Protein AF-0000000070112302 (afdb_homodimer)

pLDDT: mean 91.17, std 13.32, range [36.88, 98.62]

Structure (mmCIF, N/CA/C/O backbone):
data_AF-0000000070112302-model_v1
#
loop_
_entity.id
_entity.type
_entity.pdbx_description
1 polymer 'ArsR family transcriptional regulator'
#
loop_
_atom_site.group_PDB
_atom_site.id
_atom_site.type_symbol
_atom_site.label_atom_id
_atom_site.label_alt_id
_atom_site.label_comp_id
_atom_site.label_asym_id
_atom_site.label_entity_id
_atom_site.label_seq_id
_atom_site.pdbx_PDB_ins_code
_atom_site.Cartn_x
_atom_site.Cartn_y
_atom_site.Cartn_z
_atom_site.occupancy
_atom_site.B_iso_or_equiv
_atom_site.auth_seq_id
_atom_site.auth_comp_id
_atom_site.auth_asym_id
_atom_site.auth_atom_id
_atom_site.pdbx_PDB_model_num
ATOM 1 N N . MET A 1 1 ? -11.633 -24.516 0.746 1 37.34 1 MET A N 1
ATOM 2 C CA . MET A 1 1 ? -11.867 -23.109 1.006 1 37.34 1 MET A CA 1
ATOM 3 C C . MET A 1 1 ? -11.297 -22.25 -0.117 1 37.34 1 MET A C 1
ATOM 5 O O . MET A 1 1 ? -10.125 -22.391 -0.481 1 37.34 1 MET A O 1
ATOM 9 N N . ALA A 1 2 ? -12.062 -21.891 -1.008 1 48.25 2 ALA A N 1
ATOM 10 C CA . ALA A 1 2 ? -11.836 -21.328 -2.336 1 48.25 2 ALA A CA 1
ATOM 11 C C . ALA A 1 2 ? -10.914 -20.109 -2.268 1 48.25 2 ALA A C 1
ATOM 13 O O . ALA A 1 2 ? -10.852 -19.438 -1.239 1 48.25 2 ALA A O 1
ATOM 14 N N . GLN A 1 3 ? -9.961 -20.109 -3.104 1 60.03 3 GLN A N 1
ATOM 15 C CA . GLN A 1 3 ? -9.148 -18.922 -3.348 1 60.03 3 GLN A CA 1
ATOM 16 C C . GLN A 1 3 ? -9.984 -17.656 -3.238 1 60.03 3 GLN A C 1
ATOM 18 O O . GLN A 1 3 ? -11.07 -17.562 -3.822 1 60.03 3 GLN A O 1
ATOM 23 N N . GLN A 1 4 ? -9.906 -16.953 -2.127 1 81.25 4 GLN A N 1
ATOM 24 C CA . GLN A 1 4 ? -10.719 -15.75 -2.066 1 81.25 4 GLN A CA 1
ATOM 25 C C . GLN A 1 4 ? -10.016 -14.578 -2.75 1 81.25 4 GLN A C 1
ATOM 27 O O . GLN A 1 4 ? -8.867 -14.258 -2.418 1 81.25 4 GLN A O 1
ATOM 32 N N . ARG A 1 5 ? -10.445 -14.305 -4.027 1 87.69 5 ARG A N 1
ATOM 33 C CA . ARG A 1 5 ? -10.023 -13.133 -4.793 1 87.69 5 ARG A CA 1
ATOM 34 C C . ARG A 1 5 ? -10.828 -11.898 -4.395 1 87.69 5 ARG A C 1
ATOM 36 O O . ARG A 1 5 ? -12.062 -11.922 -4.41 1 87.69 5 ARG A O 1
ATOM 43 N N . ILE A 1 6 ? -10.195 -10.898 -3.963 1 92.5 6 ILE A N 1
ATOM 44 C CA . ILE A 1 6 ? -10.898 -9.656 -3.654 1 92.5 6 ILE A CA 1
ATOM 45 C C . ILE A 1 6 ? -11.664 -9.18 -4.887 1 92.5 6 ILE A C 1
ATOM 47 O O . ILE A 1 6 ? -11.141 -9.227 -6.004 1 92.5 6 ILE A O 1
ATOM 51 N N . PRO A 1 7 ? -12.891 -8.773 -4.68 1 93.69 7 PRO A N 1
ATOM 52 C CA . PRO A 1 7 ? -13.656 -8.266 -5.82 1 93.69 7 PRO A CA 1
ATOM 53 C C . PRO A 1 7 ? -12.992 -7.062 -6.488 1 93.69 7 PRO A C 1
ATOM 55 O O . PRO A 1 7 ? -12.398 -6.223 -5.805 1 93.69 7 PRO A O 1
ATOM 58 N N . ALA A 1 8 ? -13.164 -6.879 -7.816 1 94.25 8 ALA A N 1
ATOM 59 C CA . ALA A 1 8 ? -12.477 -5.883 -8.633 1 94.25 8 ALA A CA 1
ATOM 60 C C . ALA A 1 8 ? -12.75 -4.473 -8.125 1 94.25 8 ALA A C 1
ATOM 62 O O . ALA A 1 8 ? -11.836 -3.658 -8.008 1 94.25 8 ALA A O 1
ATOM 63 N N . PRO A 1 9 ? -14 -4.141 -7.758 1 94.88 9 PRO A N 1
ATOM 64 C CA . PRO A 1 9 ? -14.234 -2.777 -7.285 1 94.88 9 PRO A CA 1
ATOM 65 C C . PRO A 1 9 ? -13.523 -2.475 -5.969 1 94.88 9 PRO A C 1
ATOM 67 O O . PRO A 1 9 ? -13.016 -1.365 -5.773 1 94.88 9 PRO A O 1
ATOM 70 N N . ALA A 1 10 ? -13.5 -3.439 -5.043 1 94.81 10 ALA A N 1
ATOM 71 C CA . ALA A 1 10 ? -12.773 -3.264 -3.789 1 94.81 10 ALA A CA 1
ATOM 72 C C . ALA A 1 10 ? -11.273 -3.137 -4.039 1 94.81 10 ALA A C 1
ATOM 74 O O . ALA A 1 10 ? -10.609 -2.295 -3.43 1 94.81 10 ALA A O 1
ATOM 75 N N . ALA A 1 11 ? -10.82 -3.904 -4.984 1 96.38 11 ALA A N 1
ATOM 76 C CA . ALA A 1 11 ? -9.398 -3.846 -5.332 1 96.38 11 ALA A CA 1
ATOM 77 C C . ALA A 1 11 ? -9.031 -2.473 -5.883 1 96.38 11 ALA A C 1
ATOM 79 O O . ALA A 1 11 ? -7.965 -1.936 -5.559 1 96.38 11 ALA A O 1
ATOM 80 N N . ALA A 1 12 ? -9.867 -1.916 -6.668 1 96.75 12 ALA A N 1
ATOM 81 C CA . ALA A 1 12 ? -9.594 -0.608 -7.262 1 96.75 12 ALA A CA 1
ATOM 82 C C . ALA A 1 12 ? -9.492 0.47 -6.188 1 96.75 12 ALA A C 1
ATOM 84 O O . ALA A 1 12 ? -8.57 1.285 -6.203 1 96.75 12 ALA A O 1
ATOM 85 N N . THR A 1 13 ? -10.406 0.415 -5.285 1 95.56 13 THR A N 1
ATOM 86 C CA . THR A 1 13 ? -10.438 1.409 -4.219 1 95.56 13 THR A CA 1
ATOM 87 C C . THR A 1 13 ? -9.227 1.262 -3.309 1 95.56 13 THR A C 1
ATOM 89 O O . THR A 1 13 ? -8.523 2.24 -3.037 1 95.56 13 THR A O 1
ATOM 92 N N . LEU A 1 14 ? -8.945 0.102 -2.91 1 96.81 14 LEU A N 1
ATOM 93 C CA . LEU A 1 14 ? -7.852 -0.146 -1.978 1 96.81 14 LEU A CA 1
ATOM 94 C C . LEU A 1 14 ? -6.5 0.066 -2.654 1 96.81 14 LEU A C 1
ATOM 96 O O . LEU A 1 14 ? -5.559 0.563 -2.031 1 96.81 14 LEU A O 1
ATOM 100 N N . ALA A 1 15 ? -6.441 -0.266 -3.953 1 98.31 15 ALA A N 1
ATOM 101 C CA . ALA A 1 15 ? -5.195 -0.082 -4.699 1 98.31 15 ALA A CA 1
ATOM 102 C C . ALA A 1 15 ? -4.812 1.393 -4.766 1 98.31 15 ALA A C 1
ATOM 104 O O . ALA A 1 15 ? -3.631 1.736 -4.68 1 98.31 15 ALA A O 1
ATOM 105 N N . GLN A 1 16 ? -5.77 2.207 -4.875 1 98 16 GLN A N 1
ATOM 106 C CA . GLN A 1 16 ? -5.504 3.641 -4.918 1 98 16 GLN A CA 1
ATOM 107 C C . GLN A 1 16 ? -4.848 4.117 -3.623 1 98 16 GLN A C 1
ATOM 109 O O . GLN A 1 16 ? -3.924 4.93 -3.652 1 98 16 GLN A O 1
ATOM 114 N N . ALA A 1 17 ? -5.301 3.617 -2.564 1 98 17 ALA A N 1
ATOM 115 C CA . ALA A 1 17 ? -4.738 3.975 -1.266 1 98 17 ALA A CA 1
ATOM 116 C C . ALA A 1 17 ? -3.33 3.408 -1.104 1 98 17 ALA A C 1
ATOM 118 O O . ALA A 1 17 ? -2.432 4.094 -0.608 1 98 17 ALA A O 1
ATOM 119 N N . PHE A 1 18 ? -3.164 2.178 -1.559 1 98.5 18 PHE A N 1
ATOM 120 C CA . PHE A 1 18 ? -1.83 1.591 -1.529 1 98.5 18 PHE A CA 1
ATOM 121 C C . PHE A 1 18 ? -0.862 2.402 -2.383 1 98.5 18 PHE A C 1
ATOM 123 O O . PHE A 1 18 ? 0.266 2.672 -1.965 1 98.5 18 PHE A O 1
ATOM 130 N N . LYS A 1 19 ? -1.32 2.814 -3.533 1 98.5 19 LYS A N 1
ATOM 131 C CA . LYS A 1 19 ? -0.499 3.596 -4.453 1 98.5 19 LYS A CA 1
ATOM 132 C C . LYS A 1 19 ? -0.086 4.926 -3.83 1 98.5 19 LYS A C 1
ATOM 134 O O . LYS A 1 19 ? 1.057 5.359 -3.984 1 98.5 19 LYS A O 1
ATOM 139 N N . ALA A 1 20 ? -0.96 5.488 -3.158 1 98.62 20 ALA A N 1
ATOM 140 C CA . ALA A 1 20 ? -0.673 6.758 -2.502 1 98.62 20 ALA A CA 1
ATOM 141 C C . ALA A 1 20 ? 0.438 6.605 -1.468 1 98.62 20 ALA A C 1
ATOM 143 O O . ALA A 1 20 ? 1.235 7.523 -1.261 1 98.62 20 ALA A O 1
ATOM 144 N N . LEU A 1 21 ? 0.49 5.426 -0.873 1 98.12 21 LEU A N 1
ATOM 145 C CA . LEU A 1 21 ? 1.486 5.152 0.157 1 98.12 21 LEU A CA 1
ATOM 146 C C . LEU A 1 21 ? 2.791 4.668 -0.463 1 98.12 21 LEU A C 1
ATOM 148 O O . LEU A 1 21 ? 3.77 4.426 0.247 1 98.12 21 LEU A O 1
ATOM 152 N N . GLY A 1 22 ? 2.795 4.562 -1.798 1 98.5 22 GLY A N 1
ATOM 153 C CA . GLY A 1 22 ? 3.934 4 -2.506 1 98.5 22 GLY A CA 1
ATOM 154 C C . GLY A 1 22 ? 5.051 5.004 -2.73 1 98.5 22 GLY A C 1
ATOM 155 O O . GLY A 1 22 ? 6.012 4.723 -3.451 1 98.5 22 GLY A O 1
ATOM 156 N N . ASP A 1 23 ? 4.973 6.145 -2.201 1 98.38 23 ASP A N 1
ATOM 157 C CA . ASP A 1 23 ? 5.996 7.188 -2.232 1 98.38 23 ASP A CA 1
ATOM 158 C C . ASP A 1 23 ? 6.629 7.375 -0.855 1 98.38 23 ASP A C 1
ATOM 160 O O . ASP A 1 23 ? 5.922 7.543 0.141 1 98.38 23 ASP A O 1
ATOM 164 N N . PRO A 1 24 ? 7.984 7.281 -0.85 1 97.94 24 PRO A N 1
ATOM 165 C CA . PRO A 1 24 ? 8.633 7.34 0.462 1 97.94 24 PRO A CA 1
ATOM 166 C C . PRO A 1 24 ? 8.312 8.625 1.221 1 97.94 24 PRO A C 1
ATOM 168 O O . PRO A 1 24 ? 8.18 8.609 2.447 1 97.94 24 PRO A O 1
ATOM 171 N N . ILE A 1 25 ? 8.172 9.688 0.56 1 97.69 25 ILE A N 1
ATOM 172 C CA . ILE A 1 25 ? 7.867 10.961 1.204 1 97.69 25 ILE A CA 1
ATOM 173 C C . ILE A 1 25 ? 6.441 10.922 1.755 1 97.69 25 ILE A C 1
ATOM 175 O O . ILE A 1 25 ? 6.203 11.328 2.896 1 97.69 25 ILE A O 1
ATOM 179 N N . ARG A 1 26 ? 5.547 10.406 0.983 1 98.12 26 AR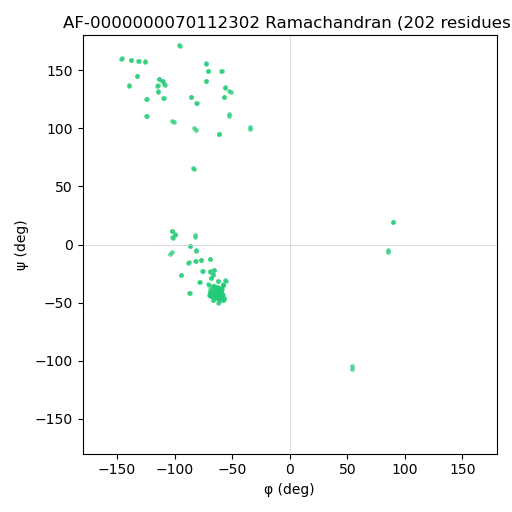G A N 1
ATOM 180 C CA . ARG A 1 26 ? 4.168 10.32 1.449 1 98.12 26 ARG A CA 1
ATOM 181 C C . ARG A 1 26 ? 4.055 9.375 2.645 1 98.12 26 ARG A C 1
ATOM 183 O O . ARG A 1 26 ? 3.256 9.609 3.553 1 98.12 26 ARG A O 1
ATOM 190 N N . LEU A 1 27 ? 4.758 8.383 2.59 1 97.19 27 LEU A N 1
ATOM 191 C CA . LEU A 1 27 ? 4.73 7.457 3.717 1 97.19 27 LEU A CA 1
ATOM 192 C C . LEU A 1 27 ? 5.262 8.125 4.98 1 97.19 27 LEU A C 1
ATOM 194 O O . LEU A 1 27 ? 4.727 7.91 6.07 1 97.19 27 LEU A O 1
ATOM 198 N N . GLN A 1 28 ? 6.312 8.898 4.879 1 96.75 28 GLN A N 1
ATOM 199 C CA . GLN A 1 28 ? 6.84 9.648 6.012 1 96.75 28 GLN A CA 1
ATOM 200 C C . GLN A 1 28 ? 5.828 10.672 6.516 1 96.75 28 GLN A C 1
ATOM 202 O O . GLN A 1 28 ? 5.609 10.797 7.723 1 96.75 28 GLN A O 1
ATOM 207 N N . LEU A 1 29 ? 5.223 11.367 5.574 1 96.81 29 LEU A N 1
ATOM 208 C CA . LEU A 1 29 ? 4.176 12.32 5.934 1 96.81 29 LEU A CA 1
ATOM 209 C C . LEU A 1 29 ? 3.041 11.625 6.68 1 96.81 29 LEU A C 1
ATOM 211 O O . LEU A 1 29 ? 2.592 12.102 7.723 1 96.81 29 LEU A O 1
ATOM 215 N N . MET A 1 30 ? 2.594 10.484 6.109 1 96.25 30 MET A N 1
ATOM 216 C CA . MET A 1 30 ? 1.505 9.727 6.715 1 96.25 30 MET A CA 1
ATOM 217 C C . MET A 1 30 ? 1.859 9.305 8.141 1 96.25 30 MET A C 1
ATOM 219 O O . MET A 1 30 ? 1.024 9.391 9.039 1 96.25 30 MET A O 1
ATOM 223 N N . SER A 1 31 ? 3.1 8.844 8.336 1 94.75 31 SER A N 1
ATOM 224 C CA . SER A 1 31 ? 3.527 8.406 9.664 1 94.75 31 SER A CA 1
ATOM 225 C C . SER A 1 31 ? 3.523 9.57 10.656 1 94.75 31 SER A C 1
ATOM 227 O O . SER A 1 31 ? 3.125 9.398 11.812 1 94.75 31 SER A O 1
ATOM 229 N N . MET A 1 32 ? 3.938 10.766 10.219 1 94.31 32 MET A N 1
ATOM 230 C CA . MET A 1 32 ? 3.926 11.953 11.062 1 94.31 32 MET A CA 1
ATOM 231 C C . MET A 1 32 ? 2.498 12.336 11.438 1 94.31 32 MET A C 1
ATOM 233 O O . MET A 1 32 ? 2.215 12.625 12.602 1 94.31 32 MET A O 1
ATOM 237 N N . ILE A 1 33 ? 1.628 12.258 10.5 1 95.31 33 ILE A N 1
ATOM 238 C CA . ILE A 1 33 ? 0.237 12.633 10.727 1 95.31 33 ILE A CA 1
ATOM 239 C C . ILE A 1 33 ? -0.422 11.633 11.672 1 95.31 33 ILE A C 1
ATOM 241 O O . ILE A 1 33 ? -1.104 12.016 12.625 1 95.31 33 ILE A O 1
ATOM 245 N N . ALA A 1 34 ? -0.192 10.398 11.445 1 92.88 34 ALA A N 1
ATOM 246 C CA . ALA A 1 34 ? -0.807 9.328 12.227 1 92.88 34 ALA A CA 1
ATOM 247 C C . ALA A 1 34 ? -0.307 9.344 13.664 1 92.88 34 ALA A C 1
ATOM 249 O O . ALA A 1 34 ? -0.995 8.867 14.57 1 92.88 34 ALA A O 1
ATOM 250 N N . SER A 1 35 ? 0.858 9.867 13.883 1 91.19 35 SER A N 1
ATOM 251 C CA . SER A 1 35 ? 1.457 9.812 15.211 1 91.19 35 SER A CA 1
ATOM 252 C C . SER A 1 35 ? 1.319 11.156 15.93 1 91.19 35 SER A C 1
ATOM 254 O O . SER A 1 35 ? 1.91 11.359 17 1 91.19 35 SER A O 1
ATOM 256 N N . ALA A 1 36 ? 0.628 12.031 15.336 1 90.88 36 ALA A N 1
ATOM 257 C CA . ALA A 1 36 ? 0.463 13.336 15.969 1 90.88 36 ALA A CA 1
ATOM 258 C C . ALA A 1 36 ? -0.153 13.203 17.359 1 90.88 36 ALA A C 1
ATOM 260 O O . ALA A 1 36 ? -1.185 12.547 17.531 1 90.88 36 ALA A O 1
ATOM 261 N N . PRO A 1 37 ? 0.452 13.758 18.359 1 84.81 37 PRO A N 1
ATOM 262 C CA . PRO A 1 37 ? 0.007 13.594 19.734 1 84.81 37 PRO A CA 1
ATOM 263 C C . PRO A 1 37 ? -1.436 14.047 19.953 1 84.81 37 PRO A C 1
ATOM 265 O O . PRO A 1 37 ? -2.17 13.43 20.734 1 84.81 37 PRO A O 1
ATOM 268 N N . ASP A 1 38 ? -1.954 15.047 19.297 1 87.31 38 ASP A N 1
ATOM 269 C CA . ASP A 1 38 ? -3.299 15.578 19.484 1 87.31 38 ASP A CA 1
ATOM 270 C C . ASP A 1 38 ? -4.258 15.062 18.422 1 87.31 38 ASP A C 1
ATOM 272 O O . ASP A 1 38 ? -5.371 15.57 18.281 1 87.31 38 ASP A O 1
ATOM 276 N N . GLY A 1 39 ? -3.834 14.125 17.625 1 91.12 39 GLY A N 1
ATOM 277 C CA . GLY A 1 39 ? -4.676 13.531 16.594 1 91.12 39 GLY A CA 1
ATOM 278 C C . GLY A 1 39 ? -4.684 14.32 15.305 1 91.12 39 GLY A C 1
ATOM 279 O O . GLY A 1 39 ? -5.391 13.977 14.359 1 91.12 39 GLY A O 1
ATOM 280 N N . GLU A 1 40 ? -4.016 15.453 15.359 1 94.44 40 GLU A N 1
ATOM 281 C CA . GLU A 1 40 ? -3.865 16.266 14.156 1 9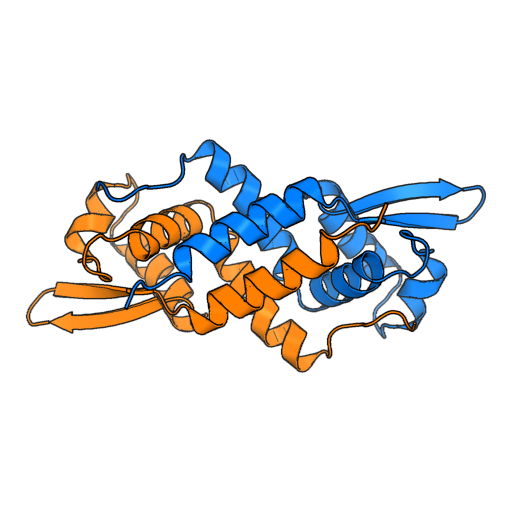4.44 40 GLU A CA 1
ATOM 282 C C . GLU A 1 40 ? -2.527 17 14.141 1 94.44 40 GLU A C 1
ATOM 284 O O . GLU A 1 40 ? -1.873 17.125 15.18 1 94.44 40 GLU A O 1
ATOM 289 N N . ILE A 1 41 ? -2.07 17.438 12.984 1 95.44 41 ILE A N 1
ATOM 290 C CA . ILE A 1 41 ? -0.798 18.141 12.852 1 95.44 41 ILE A CA 1
ATOM 291 C C . ILE A 1 41 ? -0.943 19.297 11.867 1 95.44 41 ILE A C 1
ATOM 293 O O . ILE A 1 41 ? -1.607 19.156 10.836 1 95.44 41 ILE A O 1
ATOM 297 N N . CYS A 1 42 ? -0.382 20.438 12.211 1 96.12 42 CYS A N 1
ATOM 298 C CA . CYS A 1 42 ? -0.36 21.594 11.32 1 96.12 42 CYS A CA 1
ATOM 299 C C . CYS A 1 42 ? 0.616 21.375 10.172 1 96.12 42 CYS A C 1
ATOM 301 O O . CYS A 1 42 ? 1.725 20.875 10.375 1 96.12 42 CYS A O 1
ATOM 303 N N . VAL A 1 43 ? 0.199 21.828 9.031 1 96.56 43 VAL A N 1
ATOM 304 C CA . VAL A 1 43 ? 1.08 21.719 7.867 1 96.56 43 VAL A CA 1
ATOM 305 C C . VAL A 1 43 ? 2.414 22.406 8.172 1 96.56 43 VAL A C 1
ATOM 307 O O . VAL A 1 43 ? 3.465 21.953 7.703 1 96.56 43 VAL A O 1
ATOM 310 N N . CYS A 1 44 ? 2.451 23.422 8.992 1 94.62 44 CYS A N 1
ATOM 311 C CA . CYS A 1 44 ? 3.66 24.156 9.328 1 94.62 44 CYS A CA 1
ATOM 312 C C . CYS A 1 44 ? 4.645 23.281 10.102 1 94.62 44 CYS A C 1
ATOM 314 O O . CYS A 1 44 ? 5.84 23.594 10.148 1 94.62 44 CYS A O 1
ATOM 316 N N . ASP A 1 45 ? 4.109 22.203 10.75 1 94.31 45 ASP A N 1
ATOM 317 C CA . ASP A 1 45 ? 4.973 21.281 11.477 1 94.31 45 ASP A CA 1
ATOM 318 C C . ASP A 1 45 ? 5.508 20.172 10.562 1 94.31 45 ASP A C 1
ATOM 320 O O . ASP A 1 45 ? 6.453 19.469 10.914 1 94.31 45 ASP A O 1
ATOM 324 N N . LEU A 1 46 ? 4.898 20 9.375 1 95.44 46 LEU A N 1
ATOM 325 C CA . LEU A 1 46 ? 5.301 18.953 8.445 1 95.44 46 LEU A CA 1
ATOM 326 C C . LEU A 1 46 ? 6.426 19.438 7.535 1 95.44 46 LEU A C 1
ATOM 328 O O . LEU A 1 46 ? 7.398 18.719 7.305 1 95.44 46 LEU A O 1
ATOM 332 N N . THR A 1 47 ? 6.332 20.641 7.062 1 93.44 47 THR A N 1
ATOM 333 C CA . THR A 1 47 ? 7.172 21.188 5.996 1 93.44 47 THR A CA 1
ATOM 334 C C . THR A 1 47 ? 8.641 21.203 6.418 1 93.44 47 THR A C 1
ATOM 336 O O . THR A 1 47 ? 9.516 20.812 5.648 1 93.44 47 THR A O 1
ATOM 339 N N . PRO A 1 48 ? 9 21.562 7.734 1 93.44 48 PRO A N 1
ATOM 340 C CA . PRO A 1 48 ? 10.406 21.656 8.125 1 93.44 48 PRO A CA 1
ATOM 341 C C . PRO A 1 48 ? 11.094 20.297 8.18 1 93.44 48 PRO A C 1
ATOM 343 O O . PRO A 1 48 ? 12.32 20.219 8.227 1 93.44 48 PRO A O 1
ATOM 346 N N . ALA A 1 49 ? 10.312 19.266 8.133 1 93 49 ALA A N 1
ATOM 347 C CA . ALA A 1 49 ? 10.859 17.922 8.281 1 93 49 ALA A CA 1
ATOM 348 C C . ALA A 1 49 ? 11.445 17.422 6.965 1 93 49 ALA A C 1
ATOM 350 O O . ALA A 1 49 ? 12.109 16.391 6.926 1 93 49 ALA A O 1
ATOM 351 N N . PHE A 1 50 ? 11.312 18.172 5.883 1 95.31 50 PHE A N 1
ATOM 352 C CA . PHE A 1 50 ? 11.75 17.734 4.562 1 95.31 50 PHE A CA 1
ATOM 353 C C . PHE A 1 50 ? 12.578 18.812 3.883 1 95.31 50 PHE A C 1
ATOM 355 O O . PHE A 1 50 ? 12.5 20 4.246 1 95.31 50 PHE A O 1
ATOM 362 N N . THR A 1 51 ? 13.375 18.359 2.926 1 94.12 51 THR A N 1
ATOM 363 C CA . THR A 1 51 ? 14.211 19.281 2.178 1 94.12 51 THR A CA 1
ATOM 364 C C . THR A 1 51 ? 13.617 19.562 0.799 1 94.12 51 THR A C 1
ATOM 366 O O . THR A 1 51 ? 14.266 20.172 -0.051 1 94.12 51 THR A O 1
ATOM 369 N N . ILE A 1 52 ? 12.461 19.203 0.556 1 94.5 52 ILE A N 1
ATOM 370 C CA . ILE A 1 52 ? 11.773 19.422 -0.714 1 94.5 52 ILE A CA 1
ATOM 371 C C . ILE A 1 52 ? 10.922 20.688 -0.629 1 94.5 52 ILE A C 1
ATOM 373 O O . ILE A 1 52 ? 10.742 21.25 0.454 1 94.5 52 ILE A O 1
ATOM 377 N N . SER A 1 53 ? 10.383 21.156 -1.699 1 94.75 53 SER A N 1
ATOM 378 C CA . SER A 1 53 ? 9.633 22.406 -1.757 1 94.75 53 SER A CA 1
ATOM 379 C C . SER A 1 53 ? 8.266 22.266 -1.09 1 94.75 53 SER A C 1
ATOM 381 O O . SER A 1 53 ? 7.703 21.172 -1.049 1 94.75 53 SER A O 1
ATOM 383 N N . GLY A 1 54 ? 7.691 23.344 -0.634 1 95.44 54 GLY A N 1
ATOM 384 C CA . GLY A 1 54 ? 6.336 23.406 -0.113 1 95.44 54 GLY A CA 1
ATOM 385 C C . GLY A 1 54 ? 5.289 22.984 -1.132 1 95.44 54 GLY A C 1
ATOM 386 O O . GLY A 1 54 ? 4.312 22.328 -0.79 1 95.44 54 GLY A O 1
ATOM 387 N N . THR A 1 55 ? 5.562 23.422 -2.383 1 96.62 55 THR A N 1
ATOM 388 C CA . THR A 1 55 ? 4.656 23.031 -3.461 1 96.62 55 THR A CA 1
ATOM 389 C C . THR A 1 55 ? 4.59 21.516 -3.592 1 96.62 55 THR A C 1
ATOM 391 O O . THR A 1 55 ? 3.506 20.938 -3.74 1 96.62 55 THR A O 1
ATOM 394 N N . THR A 1 56 ? 5.762 20.797 -3.523 1 97.38 56 THR A N 1
ATOM 395 C CA . THR A 1 56 ? 5.824 19.344 -3.613 1 97.38 56 THR A CA 1
ATOM 396 C C . THR A 1 56 ? 5.117 18.703 -2.428 1 97.38 56 THR A C 1
ATOM 398 O O . THR A 1 56 ? 4.371 17.734 -2.596 1 97.38 56 THR A O 1
ATOM 401 N N . ILE A 1 57 ? 5.387 19.219 -1.293 1 97.62 57 ILE A N 1
ATOM 402 C CA . ILE A 1 57 ? 4.742 18.703 -0.092 1 97.62 57 ILE A CA 1
ATOM 403 C C . ILE A 1 57 ? 3.227 18.859 -0.211 1 97.62 57 ILE A C 1
ATOM 405 O O . ILE A 1 57 ? 2.473 17.953 0.144 1 97.62 57 ILE A O 1
ATOM 409 N N . SER A 1 58 ? 2.791 20 -0.735 1 97.5 58 SER A N 1
ATOM 410 C CA . SER A 1 58 ? 1.364 20.234 -0.917 1 97.5 58 SER A CA 1
ATOM 411 C C . SER A 1 58 ? 0.748 19.219 -1.865 1 97.5 58 SER A C 1
ATOM 413 O O . SER A 1 58 ? -0.352 18.719 -1.619 1 97.5 58 SER A O 1
ATOM 415 N N . HIS A 1 59 ? 1.458 18.953 -2.896 1 98.31 59 HIS A N 1
ATOM 416 C CA . HIS A 1 59 ? 0.995 17.938 -3.84 1 98.31 59 HIS A CA 1
ATOM 417 C C . HIS A 1 59 ? 0.867 16.578 -3.168 1 98.31 59 HIS A C 1
ATOM 419 O O . HIS A 1 59 ? -0.14 15.883 -3.342 1 98.31 59 HIS A O 1
ATOM 425 N N . HIS A 1 60 ? 1.896 16.188 -2.4 1 98.5 60 HIS A N 1
ATOM 426 C CA . HIS A 1 60 ? 1.859 14.906 -1.697 1 98.5 60 HIS A CA 1
ATOM 427 C C . HIS A 1 60 ? 0.68 14.844 -0.733 1 98.5 60 HIS A C 1
ATOM 429 O O . HIS A 1 60 ? -0.004 13.82 -0.646 1 98.5 60 HIS A O 1
ATOM 435 N N . LEU A 1 61 ? 0.45 15.883 -0.02 1 98.44 61 LEU A N 1
ATOM 436 C CA . LEU A 1 61 ? -0.664 15.938 0.92 1 98.44 61 LEU A CA 1
ATOM 437 C C . LEU A 1 61 ? -1.999 15.867 0.187 1 98.44 61 LEU A C 1
ATOM 439 O O . LEU A 1 61 ? -2.947 15.25 0.674 1 98.44 61 LEU A O 1
ATOM 443 N N . LYS A 1 62 ? -2.096 16.469 -0.962 1 98.5 62 LYS A N 1
ATOM 444 C CA . LYS A 1 62 ? -3.291 16.375 -1.795 1 98.5 62 LYS A CA 1
ATOM 445 C C . LYS A 1 62 ? -3.547 14.922 -2.211 1 98.5 62 LYS A C 1
ATOM 447 O O . LYS A 1 62 ? -4.68 14.445 -2.143 1 98.5 62 LYS A O 1
ATOM 452 N N . VAL A 1 63 ? -2.541 14.266 -2.652 1 98.62 63 VAL A N 1
ATOM 453 C CA . VAL A 1 63 ? -2.645 12.867 -3.059 1 98.62 63 VAL A CA 1
ATOM 454 C C . VAL A 1 63 ? -3.166 12.031 -1.896 1 98.62 63 VAL A C 1
ATOM 456 O O . VAL A 1 63 ? -4.07 11.211 -2.07 1 98.62 63 VAL A O 1
ATOM 459 N N . LEU A 1 64 ? -2.613 12.203 -0.675 1 98.38 64 LEU A N 1
ATOM 460 C CA . LEU A 1 64 ? -3.039 11.461 0.504 1 98.38 64 LEU A CA 1
ATOM 461 C C . LEU A 1 64 ? -4.496 11.758 0.841 1 98.38 64 LEU A C 1
ATOM 463 O O . LEU A 1 64 ? -5.246 10.859 1.221 1 98.38 64 LEU A O 1
ATOM 467 N N . ARG A 1 65 ? -4.883 13.016 0.684 1 98.06 65 ARG A N 1
ATOM 468 C CA . ARG A 1 65 ? -6.262 13.414 0.945 1 98.06 65 ARG A CA 1
ATOM 469 C C . ARG A 1 65 ? -7.219 12.766 -0.052 1 98.06 65 ARG A C 1
ATOM 471 O O . ARG A 1 65 ? -8.25 12.219 0.336 1 98.06 65 ARG A O 1
ATOM 478 N N . GLU A 1 66 ? -6.891 12.75 -1.317 1 97.94 66 GLU A N 1
ATOM 479 C CA . GLU A 1 66 ? -7.734 12.195 -2.373 1 97.94 66 GLU A CA 1
ATOM 480 C C . GLU A 1 66 ? -7.84 10.68 -2.258 1 97.94 66 GLU A C 1
ATOM 482 O O . GLU A 1 66 ? -8.859 10.094 -2.629 1 97.94 66 GLU A O 1
ATOM 487 N N . ALA A 1 67 ? -6.844 10.086 -1.734 1 97.88 67 ALA A N 1
ATOM 488 C CA . ALA A 1 67 ? -6.848 8.641 -1.525 1 97.88 67 ALA A CA 1
ATOM 489 C C . ALA A 1 67 ? -7.699 8.266 -0.319 1 97.88 67 ALA A C 1
ATOM 491 O O . ALA A 1 67 ? -7.953 7.078 -0.075 1 97.88 67 ALA A O 1
ATOM 492 N N . GLY A 1 68 ? -8.055 9.242 0.482 1 96.94 68 GLY A N 1
ATOM 493 C CA . GLY A 1 68 ? -8.922 9 1.623 1 96.94 68 GLY A CA 1
ATOM 494 C C . GLY A 1 68 ? -8.156 8.641 2.887 1 96.94 68 GLY A C 1
ATOM 495 O O . GLY A 1 68 ? -8.742 8.117 3.84 1 96.94 68 GLY A O 1
ATOM 496 N N . LEU A 1 69 ? -6.926 8.945 2.959 1 97.38 69 LEU A N 1
ATOM 497 C CA . LEU A 1 69 ? -6.082 8.523 4.07 1 97.38 69 LEU A CA 1
ATOM 498 C C . LEU A 1 69 ? -6.016 9.609 5.145 1 97.38 69 LEU A C 1
ATOM 500 O O . LEU A 1 69 ? -5.773 9.312 6.316 1 97.38 69 LEU A O 1
ATOM 504 N N . ILE A 1 70 ? -6.211 10.844 4.719 1 97.44 70 ILE A N 1
ATOM 505 C CA . ILE A 1 70 ? -6.172 11.945 5.676 1 97.44 70 ILE A CA 1
ATOM 506 C C . ILE A 1 70 ? -7.297 12.93 5.371 1 97.44 70 ILE A C 1
ATOM 508 O O . ILE A 1 70 ? -7.836 12.945 4.262 1 97.44 70 ILE A O 1
ATOM 512 N N . ASP A 1 71 ? -7.629 13.672 6.348 1 97.19 71 ASP A N 1
ATOM 513 C CA . ASP A 1 71 ? -8.477 14.852 6.203 1 97.19 71 ASP A CA 1
ATOM 514 C C . ASP A 1 71 ? -7.684 16.141 6.422 1 97.19 71 ASP A C 1
ATOM 516 O O . ASP A 1 71 ? -6.777 16.172 7.254 1 97.19 71 ASP A O 1
ATOM 520 N N . GLY A 1 72 ? -7.973 17.109 5.652 1 97.62 72 GLY A N 1
ATOM 521 C CA . GLY A 1 72 ? -7.414 18.438 5.832 1 97.62 72 GLY A CA 1
ATOM 522 C C . GLY A 1 72 ? -8.453 19.484 6.203 1 97.62 72 GLY A C 1
ATOM 523 O O . GLY A 1 72 ? -9.539 19.516 5.617 1 97.62 72 GLY A O 1
ATOM 524 N N . GLU A 1 73 ? -8.188 20.25 7.203 1 97.12 73 GLU A N 1
ATOM 525 C CA . GLU A 1 73 ? -9.062 21.328 7.641 1 97.12 73 GLU A CA 1
ATOM 526 C C . GLU A 1 73 ? -8.32 22.672 7.68 1 97.12 73 GLU A C 1
ATOM 528 O O . GLU A 1 73 ? -7.258 22.766 8.297 1 97.12 73 GLU A O 1
ATOM 533 N N . ARG A 1 74 ? -8.859 23.641 7.004 1 96.69 74 ARG A N 1
ATOM 534 C CA . ARG A 1 74 ? -8.25 24.969 7.023 1 96.69 74 ARG A CA 1
ATOM 535 C C . ARG A 1 74 ? -8.742 25.781 8.211 1 96.69 74 ARG A C 1
ATOM 537 O O . ARG A 1 74 ? -9.953 25.875 8.445 1 96.69 74 ARG A O 1
ATOM 544 N N . ARG A 1 75 ? -7.875 26.297 8.977 1 95.88 75 ARG A N 1
ATOM 545 C CA . ARG A 1 75 ? -8.148 27.203 10.094 1 95.88 75 ARG A CA 1
ATOM 546 C C . ARG A 1 75 ? -7.379 28.516 9.945 1 95.88 75 ARG A C 1
ATOM 548 O O . ARG A 1 75 ? -6.172 28.562 10.18 1 95.88 75 ARG A O 1
ATOM 555 N N . ALA A 1 76 ? -8.219 29.562 9.68 1 94 76 ALA A N 1
ATOM 556 C CA . ALA A 1 76 ? -7.578 30.859 9.477 1 94 76 ALA A CA 1
ATOM 557 C C . ALA A 1 76 ? -6.504 30.781 8.398 1 94 76 ALA A C 1
ATOM 559 O O . ALA A 1 76 ? -6.797 30.484 7.238 1 94 76 ALA A O 1
ATOM 560 N N . SER A 1 77 ? -5.121 30.766 8.688 1 93.94 77 SER A N 1
ATOM 561 C CA . SER A 1 77 ? -4.035 30.875 7.715 1 93.94 77 SER A CA 1
ATOM 562 C C . SER A 1 77 ? -3.393 29.516 7.465 1 93.94 77 SER A C 1
ATOM 564 O O . SER A 1 77 ? -2.615 29.359 6.52 1 93.94 77 SER A O 1
ATOM 566 N N . TRP A 1 78 ? -3.842 28.516 8.344 1 94.69 78 TRP A N 1
ATOM 567 C CA . TRP A 1 78 ? -3.082 27.266 8.289 1 94.69 78 TRP A CA 1
ATOM 568 C C . TRP A 1 78 ? -4 26.078 8.039 1 94.69 78 TRP A C 1
ATOM 570 O O . TRP A 1 78 ? -5.211 26.156 8.266 1 94.69 78 TRP A O 1
ATOM 580 N N . VAL A 1 79 ? -3.418 25.078 7.555 1 97.25 79 VAL A N 1
ATOM 581 C CA . VAL A 1 79 ? -4.141 23.828 7.332 1 97.25 79 VAL A CA 1
ATOM 582 C C . VAL A 1 79 ? -3.686 22.781 8.344 1 97.25 79 VAL A C 1
ATOM 584 O O . VAL A 1 79 ? -2.49 22.656 8.617 1 97.25 79 VAL A O 1
ATOM 587 N N . TYR A 1 80 ? -4.723 22 8.93 1 97.44 80 TYR A N 1
ATOM 588 C CA . TYR A 1 80 ? -4.465 20.906 9.859 1 97.44 80 TYR A CA 1
ATOM 589 C C . TYR A 1 80 ? -4.891 19.578 9.266 1 97.44 80 TYR A C 1
ATOM 591 O O . TYR A 1 80 ? -5.961 19.469 8.664 1 97.44 80 TYR A O 1
ATOM 599 N N . TYR A 1 81 ? -4.039 18.594 9.461 1 97.25 81 TYR A N 1
ATOM 600 C CA . TYR A 1 81 ? -4.309 17.266 8.906 1 97.25 81 TYR A CA 1
ATOM 601 C C . TYR A 1 81 ? -4.543 16.25 10.023 1 97.25 81 TYR A C 1
ATOM 603 O O . TYR A 1 81 ? -3.873 16.297 11.055 1 97.25 81 TYR A O 1
ATOM 611 N N . ARG A 1 82 ? -5.477 15.336 9.766 1 96.12 82 ARG A N 1
ATOM 612 C CA . ARG A 1 82 ? -5.77 14.211 10.648 1 96.12 82 ARG A CA 1
ATOM 613 C C . ARG A 1 82 ? -5.855 12.906 9.859 1 96.12 82 ARG A C 1
ATOM 615 O O . ARG A 1 82 ? -6.328 12.891 8.727 1 96.12 82 ARG A O 1
ATOM 622 N N . PRO A 1 83 ? -5.402 11.852 10.5 1 95.81 83 PRO A N 1
ATOM 623 C CA . PRO A 1 83 ? -5.547 10.562 9.812 1 95.81 83 PRO A CA 1
ATOM 624 C C . PRO A 1 83 ? -6.996 10.086 9.742 1 95.81 83 PRO A C 1
ATOM 626 O O . PRO A 1 83 ? -7.82 10.477 10.578 1 95.81 83 PRO A O 1
ATOM 629 N N . ARG A 1 84 ? -7.332 9.375 8.742 1 95 84 ARG A N 1
ATOM 630 C CA . ARG A 1 84 ? -8.578 8.625 8.656 1 95 84 ARG A CA 1
ATOM 631 C C . ARG A 1 84 ? -8.359 7.148 8.953 1 95 84 ARG A C 1
ATOM 633 O O . ARG A 1 84 ? -7.906 6.398 8.086 1 95 84 ARG A O 1
ATOM 640 N N . PRO A 1 85 ? -8.75 6.703 10.078 1 93.31 85 PRO A N 1
ATOM 641 C CA . PRO A 1 85 ? -8.328 5.367 10.516 1 93.31 85 PRO A CA 1
ATOM 642 C C . PRO A 1 85 ? -9.078 4.25 9.797 1 93.31 85 PRO A C 1
ATOM 644 O O . PRO A 1 85 ? -8.586 3.121 9.719 1 93.31 85 PRO A O 1
ATOM 647 N N . GLU A 1 86 ? -10.266 4.602 9.289 1 93.5 86 GLU A N 1
ATOM 648 C CA . GLU A 1 86 ? -11.109 3.549 8.719 1 93.5 86 GLU A CA 1
ATOM 649 C C . GLU A 1 86 ? -10.43 2.873 7.535 1 93.5 86 GLU A C 1
ATOM 651 O O . GLU A 1 86 ? -10.281 1.649 7.512 1 93.5 86 GLU A O 1
ATOM 656 N N . LEU A 1 87 ? -9.961 3.705 6.648 1 94.56 87 LEU A N 1
ATOM 657 C CA . LEU A 1 87 ? -9.312 3.148 5.469 1 94.56 87 LEU A CA 1
ATOM 658 C C . LEU A 1 87 ? -7.988 2.482 5.84 1 94.56 87 LEU A C 1
ATOM 660 O O . LEU A 1 87 ? -7.652 1.423 5.309 1 94.56 87 LEU A O 1
ATOM 664 N N . MET A 1 88 ? -7.246 3.041 6.734 1 94.38 88 MET A N 1
ATOM 665 C CA . MET A 1 88 ? -5.992 2.449 7.191 1 94.38 88 MET A CA 1
ATOM 666 C C . MET A 1 88 ? -6.227 1.063 7.781 1 94.38 88 MET A C 1
ATOM 668 O O . MET A 1 88 ? -5.453 0.139 7.531 1 94.38 88 MET A O 1
ATOM 672 N N . ARG A 1 89 ? -7.316 0.926 8.484 1 93.44 89 ARG A N 1
ATOM 673 C CA . ARG A 1 89 ? -7.652 -0.36 9.078 1 93.44 89 ARG A CA 1
ATOM 674 C C . ARG A 1 89 ? -8.016 -1.385 8.016 1 93.44 89 ARG A C 1
ATOM 676 O O . ARG A 1 89 ? -7.652 -2.557 8.117 1 93.44 89 ARG A O 1
ATOM 683 N N . GLN A 1 90 ? -8.742 -0.942 7.066 1 93.75 90 GLN A N 1
ATOM 684 C CA . GLN A 1 90 ? -9.102 -1.833 5.969 1 93.75 90 GLN A CA 1
ATOM 685 C C . GLN A 1 90 ? -7.863 -2.367 5.258 1 93.75 90 GLN A C 1
ATOM 687 O O . GLN A 1 90 ? -7.766 -3.564 4.98 1 93.75 90 GLN A O 1
ATOM 692 N N . LEU A 1 91 ? -6.941 -1.463 5.008 1 95.38 91 LEU A N 1
ATOM 693 C CA . LEU A 1 91 ? -5.691 -1.86 4.367 1 95.38 91 LEU A CA 1
ATOM 694 C C . LEU A 1 91 ? -4.914 -2.832 5.25 1 95.38 91 LEU A C 1
ATOM 696 O O . LEU A 1 91 ? -4.418 -3.854 4.77 1 95.38 91 LEU A O 1
ATOM 700 N N . SER A 1 92 ? -4.828 -2.494 6.516 1 94.81 92 SER A N 1
ATOM 701 C CA . SER A 1 92 ? -4.125 -3.326 7.484 1 94.81 92 SER A CA 1
ATOM 702 C C . SER A 1 92 ? -4.73 -4.723 7.559 1 94.81 92 SER A C 1
ATOM 704 O O . SER A 1 92 ? -4.008 -5.723 7.547 1 94.81 92 SER A O 1
ATOM 706 N N . THR A 1 93 ? -6.02 -4.812 7.578 1 91.69 93 THR A N 1
ATOM 707 C CA . THR A 1 93 ? -6.73 -6.082 7.68 1 91.69 93 THR A CA 1
ATOM 708 C C . THR A 1 93 ? -6.473 -6.945 6.449 1 91.69 93 THR A C 1
ATOM 710 O O . THR A 1 93 ? -6.246 -8.148 6.566 1 91.69 93 THR A O 1
ATOM 713 N N . LEU A 1 94 ? -6.5 -6.297 5.352 1 90.62 94 LEU A N 1
ATOM 714 C CA . LEU A 1 94 ? -6.246 -7.02 4.109 1 90.62 94 LEU A CA 1
ATOM 715 C C . LEU A 1 94 ? -4.867 -7.668 4.133 1 90.62 94 LEU A C 1
ATOM 717 O O . LEU A 1 94 ? -4.711 -8.82 3.715 1 90.62 94 LEU A O 1
ATOM 721 N N . LEU A 1 95 ? -3.932 -6.953 4.668 1 91.94 95 LEU A N 1
ATOM 722 C CA . LEU A 1 95 ? -2.549 -7.422 4.695 1 91.94 95 LEU A CA 1
ATOM 723 C C . LEU A 1 95 ? -2.346 -8.453 5.797 1 91.94 95 LEU A C 1
ATOM 725 O O . LEU A 1 95 ? -1.494 -9.344 5.676 1 91.94 95 LEU A O 1
ATOM 729 N N . ALA A 1 96 ? -3.041 -8.328 6.844 1 86.5 96 ALA A N 1
ATOM 730 C CA . ALA A 1 96 ? -2.906 -9.242 7.98 1 86.5 96 ALA A CA 1
ATOM 731 C C . ALA A 1 96 ? -3.381 -10.648 7.617 1 86.5 96 ALA A C 1
ATOM 733 O O . ALA A 1 96 ? -2.814 -11.641 8.078 1 86.5 96 ALA A O 1
ATOM 734 N N . VAL A 1 97 ? -4.348 -10.734 6.855 1 72.88 97 VAL A N 1
ATOM 735 C CA . VAL A 1 97 ? -4.914 -12.023 6.465 1 72.88 97 VAL A CA 1
ATOM 736 C C . VAL A 1 97 ? -3.906 -12.797 5.621 1 72.88 97 VAL A C 1
ATOM 738 O O . VAL A 1 97 ? -3.766 -14.016 5.773 1 72.88 97 VAL A O 1
ATOM 741 N N . GLY A 1 98 ? -3.289 -12.094 4.746 1 66.38 98 GLY A N 1
ATOM 742 C CA . GLY A 1 98 ? -2.299 -12.75 3.904 1 66.38 98 GLY A CA 1
ATOM 743 C C . GLY A 1 98 ? -1.051 -13.164 4.66 1 66.38 98 GLY A C 1
ATOM 744 O O . GLY A 1 98 ? -0.298 -14.023 4.203 1 66.38 98 GLY A O 1
ATOM 745 N N . GLY A 1 99 ? -0.809 -12.484 5.805 1 62.53 99 GLY A N 1
ATOM 746 C CA . GLY A 1 99 ? 0.349 -12.773 6.637 1 62.53 99 GLY A CA 1
ATOM 747 C C . GLY A 1 99 ? 0.139 -13.953 7.566 1 62.53 99 GLY A C 1
ATOM 748 O O . GLY A 1 99 ? 1.038 -14.32 8.328 1 62.53 99 GLY A O 1
ATOM 749 N N . THR A 1 100 ? -1.058 -14.383 7.742 1 56.69 100 THR A N 1
ATOM 750 C CA . THR A 1 100 ? -1.308 -15.477 8.672 1 56.69 100 THR A CA 1
ATOM 751 C C . THR A 1 100 ? -1.056 -16.828 8 1 56.69 100 THR A C 1
ATOM 753 O O . THR A 1 100 ? -1.768 -17.203 7.066 1 56.69 100 THR A O 1
ATOM 756 N N . VAL A 1 101 ? 0.248 -17.109 7.609 1 48.53 101 VAL A N 1
ATOM 757 C CA . VAL A 1 101 ? 0.555 -18.484 7.207 1 48.53 101 VAL A CA 1
ATOM 758 C C . VAL A 1 101 ? 0.302 -19.438 8.375 1 48.53 101 VAL A C 1
ATOM 760 O O . VAL A 1 101 ? 0.856 -19.25 9.461 1 48.53 101 VAL A O 1
ATOM 763 N N . THR A 1 102 ? -0.875 -20.062 8.438 1 40.12 102 THR A N 1
ATOM 764 C CA . THR A 1 102 ? -1.114 -21.078 9.461 1 40.12 102 THR A CA 1
ATOM 765 C C . THR A 1 102 ? -0.012 -22.141 9.445 1 40.12 102 THR A C 1
ATOM 767 O O . THR A 1 102 ? 0.345 -22.641 8.383 1 40.12 102 THR A O 1
ATOM 770 N N . ALA A 1 103 ? 0.86 -22.25 10.43 1 39.19 103 ALA A N 1
ATOM 771 C CA . ALA A 1 103 ? 1.666 -23.422 10.742 1 39.19 103 ALA A CA 1
ATOM 772 C C . ALA A 1 103 ? 0.821 -24.688 10.695 1 39.19 103 ALA A C 1
ATOM 774 O O . ALA A 1 103 ? -0.328 -24.703 11.141 1 39.19 103 ALA A O 1
ATOM 775 N N . MET B 1 1 ? 5.254 12.984 23.359 1 36.88 1 MET B N 1
ATOM 776 C CA . MET B 1 1 ? 5.641 11.82 22.562 1 36.88 1 MET B CA 1
ATOM 777 C C . MET B 1 1 ? 5.809 12.188 21.094 1 36.88 1 MET B C 1
ATOM 779 O O . MET B 1 1 ? 4.918 12.797 20.5 1 36.88 1 MET B O 1
ATOM 783 N N . ALA B 1 2 ? 6.941 12.438 20.719 1 48.19 2 ALA B N 1
ATOM 784 C CA . ALA B 1 2 ? 7.445 13.078 19.5 1 48.19 2 ALA B CA 1
ATOM 785 C C . ALA B 1 2 ? 6.844 12.43 18.25 1 48.19 2 ALA B C 1
ATOM 787 O O . ALA B 1 2 ? 6.457 11.266 18.281 1 48.19 2 ALA B O 1
ATOM 788 N N . GLN B 1 3 ? 6.375 13.25 17.391 1 60.09 3 GLN B N 1
ATOM 789 C CA . GLN B 1 3 ? 6.004 12.836 16.047 1 60.09 3 GLN B CA 1
ATOM 790 C C . GLN B 1 3 ? 6.934 11.734 15.531 1 60.09 3 GLN B C 1
ATOM 792 O O . GLN B 1 3 ? 8.156 11.867 15.602 1 60.09 3 GLN B O 1
ATOM 797 N N . GLN B 1 4 ? 6.504 10.477 15.609 1 81.25 4 GLN B N 1
ATOM 798 C CA . GLN B 1 4 ? 7.422 9.453 15.109 1 81.25 4 GLN B CA 1
ATOM 799 C C . GLN B 1 4 ? 7.344 9.344 13.594 1 81.25 4 GLN B C 1
ATOM 801 O O . GLN B 1 4 ? 6.266 9.109 13.031 1 81.25 4 GLN B O 1
ATOM 806 N N . ARG B 1 5 ? 8.336 10.016 12.898 1 87.75 5 ARG B N 1
ATOM 807 C CA . ARG B 1 5 ? 8.54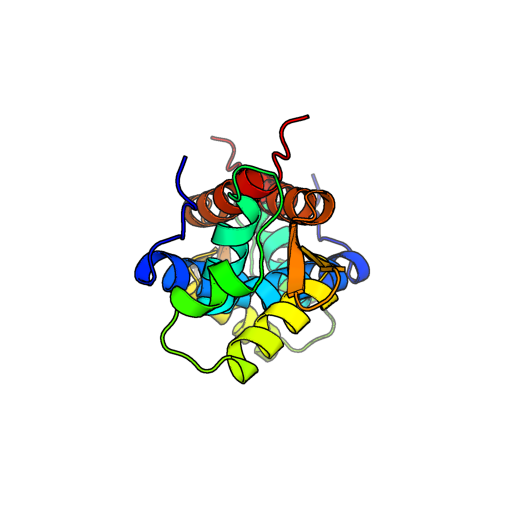7 9.898 11.461 1 87.75 5 ARG B CA 1
ATOM 808 C C . ARG B 1 5 ? 9.328 8.633 11.125 1 87.75 5 ARG B C 1
ATOM 810 O O . ARG B 1 5 ? 10.414 8.406 11.664 1 87.75 5 ARG B O 1
ATOM 817 N N . ILE B 1 6 ? 8.789 7.801 10.352 1 92.56 6 ILE B N 1
ATOM 818 C CA . ILE B 1 6 ? 9.523 6.617 9.914 1 92.56 6 ILE B CA 1
ATOM 819 C C . ILE B 1 6 ? 10.828 7.039 9.25 1 92.56 6 ILE B C 1
ATOM 821 O O . ILE B 1 6 ? 10.859 7.988 8.461 1 92.56 6 ILE B O 1
ATOM 825 N N . PRO B 1 7 ? 11.891 6.367 9.602 1 93.75 7 PRO B N 1
ATOM 826 C CA . PRO B 1 7 ? 13.164 6.707 8.961 1 93.75 7 PRO B CA 1
ATOM 827 C C . PRO B 1 7 ? 13.125 6.547 7.441 1 93.75 7 PRO B C 1
ATOM 829 O O . PRO B 1 7 ? 12.484 5.625 6.934 1 93.75 7 PRO B O 1
ATOM 832 N N . ALA B 1 8 ? 13.898 7.359 6.688 1 94.31 8 ALA B N 1
ATOM 833 C CA . ALA B 1 8 ? 13.859 7.445 5.23 1 94.31 8 ALA B CA 1
ATOM 834 C C . ALA B 1 8 ? 14.172 6.094 4.59 1 94.31 8 ALA B C 1
ATOM 836 O O . ALA B 1 8 ? 13.484 5.668 3.662 1 94.31 8 ALA B O 1
ATOM 837 N N . PRO B 1 9 ? 15.172 5.348 5.086 1 94.94 9 PRO B N 1
ATOM 838 C CA . PRO B 1 9 ? 15.461 4.062 4.445 1 94.94 9 PRO B CA 1
ATOM 839 C C . PRO B 1 9 ? 14.32 3.055 4.609 1 94.94 9 PRO B C 1
ATOM 841 O O . PRO B 1 9 ? 14.023 2.297 3.686 1 94.94 9 PRO B O 1
ATOM 844 N N . ALA B 1 10 ? 13.703 3.021 5.785 1 94.94 10 ALA B N 1
ATOM 845 C CA . ALA B 1 10 ? 12.555 2.145 6.008 1 94.94 10 ALA B CA 1
ATOM 846 C C . ALA B 1 10 ? 11.375 2.555 5.129 1 94.94 10 ALA B C 1
ATOM 848 O O . ALA B 1 10 ? 10.703 1.703 4.547 1 94.94 10 ALA B O 1
ATOM 849 N N . ALA B 1 11 ? 11.227 3.838 4.996 1 96.44 11 ALA B N 1
ATOM 850 C CA . ALA B 1 11 ? 10.148 4.348 4.156 1 96.44 11 ALA B CA 1
ATOM 851 C C . ALA B 1 11 ? 10.344 3.93 2.699 1 96.44 11 ALA B C 1
ATOM 853 O O . ALA B 1 11 ? 9.383 3.568 2.016 1 96.44 11 ALA B O 1
ATOM 854 N N . ALA B 1 12 ? 11.539 3.961 2.24 1 96.81 12 ALA B N 1
ATOM 855 C CA . ALA B 1 12 ? 11.828 3.596 0.857 1 96.81 12 ALA B CA 1
ATOM 856 C C . ALA B 1 12 ? 11.492 2.131 0.595 1 96.81 12 ALA B C 1
ATOM 858 O O . ALA B 1 12 ? 10.859 1.802 -0.411 1 96.81 12 ALA B O 1
ATOM 859 N N . THR B 1 13 ? 11.898 1.329 1.513 1 95.62 13 THR B N 1
ATOM 860 C CA . THR B 1 13 ? 11.664 -0.103 1.365 1 95.62 13 THR B CA 1
ATOM 861 C C . THR B 1 13 ? 10.172 -0.418 1.424 1 95.62 13 THR B C 1
ATOM 863 O O . THR B 1 13 ? 9.641 -1.107 0.549 1 95.62 13 THR B O 1
ATOM 866 N N . LEU B 1 14 ? 9.508 0.098 2.361 1 96.81 14 LEU B N 1
ATOM 867 C CA . LEU B 1 14 ? 8.094 -0.19 2.555 1 96.81 14 LEU B CA 1
ATOM 868 C C . LEU B 1 14 ? 7.254 0.446 1.453 1 96.81 14 LEU B C 1
ATOM 870 O O . LEU B 1 14 ? 6.262 -0.137 1.008 1 96.81 14 LEU B O 1
ATOM 874 N N . ALA B 1 15 ? 7.688 1.632 0.986 1 98.31 15 ALA B N 1
ATOM 875 C CA . ALA B 1 15 ? 6.965 2.314 -0.084 1 98.31 15 ALA B CA 1
ATOM 876 C C . ALA B 1 15 ? 6.965 1.482 -1.363 1 98.31 15 ALA B C 1
ATOM 878 O O . ALA B 1 15 ? 5.965 1.441 -2.086 1 98.31 15 ALA B O 1
ATOM 879 N N . GLN B 1 16 ? 8.031 0.832 -1.591 1 98 16 GLN B N 1
ATOM 880 C CA . GLN B 1 16 ? 8.117 -0.016 -2.775 1 98 16 GLN B CA 1
ATOM 881 C C . GLN B 1 16 ? 7.074 -1.133 -2.727 1 98 16 GLN B C 1
ATOM 883 O O . GLN B 1 16 ? 6.449 -1.451 -3.738 1 98 16 GLN B O 1
ATOM 888 N N . ALA B 1 17 ? 6.906 -1.686 -1.61 1 98 17 ALA B N 1
ATOM 889 C CA . ALA B 1 17 ? 5.918 -2.748 -1.431 1 98 17 ALA B CA 1
ATOM 890 C C . ALA B 1 17 ? 4.496 -2.203 -1.548 1 98 17 ALA B C 1
ATOM 892 O O . ALA B 1 17 ? 3.639 -2.822 -2.178 1 98 17 ALA B O 1
ATOM 893 N N . PHE B 1 18 ? 4.293 -1.021 -0.956 1 98.5 18 PHE B N 1
ATOM 894 C CA . PHE B 1 18 ? 2.992 -0.381 -1.097 1 98.5 18 PHE B CA 1
ATOM 895 C C . PHE B 1 18 ? 2.688 -0.09 -2.561 1 98.5 18 PHE B C 1
ATOM 897 O O . PHE B 1 18 ? 1.573 -0.337 -3.029 1 98.5 18 PHE B O 1
ATOM 904 N N . LYS B 1 19 ? 3.67 0.386 -3.275 1 98.5 19 LYS B N 1
ATOM 905 C CA . LYS B 1 19 ? 3.514 0.716 -4.688 1 98.5 19 LYS B CA 1
ATOM 906 C C . LYS B 1 19 ? 3.154 -0.521 -5.508 1 98.5 19 LYS B C 1
ATOM 908 O O . LYS B 1 19 ? 2.307 -0.456 -6.398 1 98.5 19 LYS B O 1
ATOM 913 N N . ALA B 1 20 ? 3.752 -1.553 -5.18 1 98.62 20 ALA B N 1
ATOM 914 C CA . ALA B 1 20 ? 3.479 -2.803 -5.883 1 98.62 20 ALA B CA 1
ATOM 915 C C . ALA B 1 20 ? 2.023 -3.225 -5.707 1 98.62 20 ALA B C 1
ATOM 917 O O . ALA B 1 20 ? 1.426 -3.811 -6.613 1 98.62 20 ALA B O 1
ATOM 918 N N . LEU B 1 21 ? 1.471 -2.883 -4.562 1 98.12 21 LEU B N 1
ATOM 919 C CA . LEU B 1 21 ? 0.094 -3.252 -4.254 1 98.12 21 LEU B CA 1
ATOM 920 C C . LEU B 1 21 ? -0.882 -2.215 -4.797 1 98.12 21 LEU B C 1
ATOM 922 O O . LEU B 1 21 ? -2.1 -2.375 -4.668 1 98.12 21 LEU B O 1
ATOM 926 N N . GLY B 1 22 ? -0.32 -1.174 -5.418 1 98.5 22 GLY B N 1
ATOM 927 C CA . GLY B 1 22 ? -1.128 -0.055 -5.875 1 98.5 22 GLY B CA 1
ATOM 928 C C . GLY B 1 22 ? -1.796 -0.311 -7.215 1 98.5 22 GLY B C 1
ATOM 929 O O . GLY B 1 22 ? -2.367 0.602 -7.812 1 98.5 22 GLY B O 1
ATOM 930 N N . ASP B 1 23 ? -1.734 -1.465 -7.73 1 98.38 23 ASP B N 1
ATOM 931 C CA . ASP B 1 23 ? -2.4 -1.905 -8.953 1 98.38 23 ASP B CA 1
ATOM 932 C C . ASP B 1 23 ? -3.516 -2.9 -8.641 1 98.38 23 ASP B C 1
ATOM 934 O O . ASP B 1 23 ? -3.295 -3.885 -7.93 1 98.38 23 ASP B O 1
ATOM 938 N N . PRO B 1 24 ? -4.723 -2.561 -9.164 1 97.94 24 PRO B N 1
AT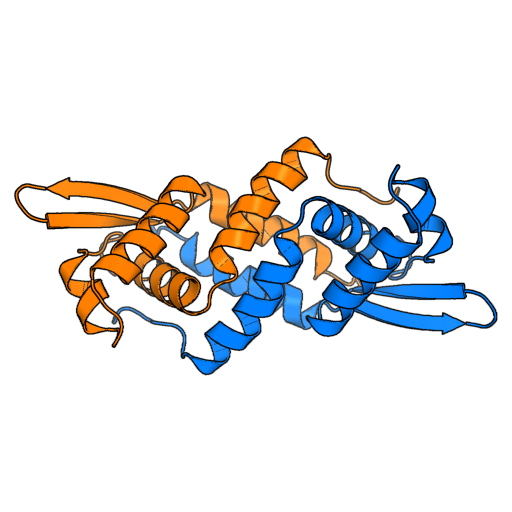OM 939 C CA . PRO B 1 24 ? -5.852 -3.42 -8.805 1 97.94 24 PRO B CA 1
ATOM 940 C C . PRO B 1 24 ? -5.633 -4.879 -9.203 1 97.94 24 PRO B C 1
ATOM 942 O O . PRO B 1 24 ? -6.059 -5.785 -8.484 1 97.94 24 PRO B O 1
ATOM 945 N N . ILE B 1 25 ? -4.996 -5.113 -10.258 1 97.62 25 ILE B N 1
ATOM 946 C CA . ILE B 1 25 ? -4.746 -6.477 -10.711 1 97.62 25 ILE B CA 1
ATOM 947 C C . ILE B 1 25 ? -3.748 -7.156 -9.773 1 97.62 25 ILE B C 1
ATOM 949 O O . ILE B 1 25 ? -3.953 -8.297 -9.359 1 97.62 25 ILE B O 1
ATOM 953 N N . ARG B 1 26 ? -2.73 -6.441 -9.422 1 98.06 26 ARG B N 1
ATOM 954 C CA . ARG B 1 26 ? -1.744 -7.008 -8.508 1 98.06 26 ARG B CA 1
ATOM 955 C C . ARG B 1 26 ? -2.363 -7.289 -7.145 1 98.06 26 ARG B C 1
ATOM 957 O O . ARG B 1 26 ? -2.008 -8.266 -6.484 1 98.06 26 ARG B O 1
ATOM 964 N N . LEU B 1 27 ? -3.166 -6.457 -6.754 1 97.12 27 LEU B N 1
ATOM 965 C CA . LEU B 1 27 ? -3.824 -6.68 -5.473 1 97.12 27 LEU B CA 1
ATOM 966 C C . LEU B 1 27 ? -4.703 -7.926 -5.52 1 97.12 27 LEU B C 1
ATOM 968 O O . LEU B 1 27 ? -4.75 -8.695 -4.555 1 97.12 27 LEU B O 1
ATOM 972 N N . GLN B 1 28 ? -5.414 -8.133 -6.598 1 96.69 28 GLN B N 1
ATOM 973 C CA . GLN B 1 28 ? -6.215 -9.336 -6.773 1 96.69 28 GLN B CA 1
ATOM 974 C C . GLN B 1 28 ? -5.332 -10.586 -6.816 1 96.69 28 GLN B C 1
ATOM 976 O O . GLN B 1 28 ? -5.641 -11.586 -6.172 1 96.69 28 GLN B O 1
ATOM 981 N N . LEU B 1 29 ? -4.246 -10.477 -7.562 1 96.75 29 LEU B N 1
ATOM 982 C CA . LEU B 1 29 ? -3.291 -11.578 -7.605 1 96.75 29 LEU B CA 1
ATOM 983 C C . LEU B 1 29 ? -2.768 -11.898 -6.211 1 96.75 29 LEU B C 1
ATOM 985 O O . LEU B 1 29 ? -2.732 -13.07 -5.809 1 96.75 29 LEU B O 1
ATOM 989 N N . MET B 1 30 ? -2.363 -10.844 -5.488 1 96.25 30 MET B N 1
ATOM 990 C CA . MET B 1 30 ? -1.832 -11.016 -4.137 1 96.25 30 MET B CA 1
ATOM 991 C C . MET B 1 30 ? -2.848 -11.711 -3.238 1 96.25 30 MET B C 1
ATOM 993 O O . MET B 1 30 ? -2.49 -12.594 -2.459 1 96.25 30 MET B O 1
ATOM 997 N N . SER B 1 31 ? -4.125 -11.297 -3.332 1 94.75 31 SER B N 1
ATOM 998 C CA . SER B 1 31 ? -5.168 -11.891 -2.498 1 94.75 31 SER B CA 1
ATOM 999 C C . SER B 1 31 ? -5.355 -13.367 -2.82 1 94.75 31 SER B C 1
ATOM 1001 O O . SER B 1 31 ? -5.547 -14.188 -1.919 1 94.75 31 SER B O 1
ATOM 1003 N N . MET B 1 32 ? -5.277 -13.734 -4.105 1 94.25 32 MET B N 1
ATOM 1004 C CA . MET B 1 32 ? -5.387 -15.133 -4.523 1 94.25 32 MET B CA 1
ATOM 1005 C C . MET B 1 32 ? -4.219 -15.953 -3.984 1 94.25 32 MET B C 1
ATOM 1007 O O . MET B 1 32 ? -4.418 -17.047 -3.457 1 94.25 32 MET B O 1
ATOM 1011 N N . ILE B 1 33 ? -3.066 -15.391 -4.039 1 95.25 33 ILE B N 1
ATOM 1012 C CA . ILE B 1 33 ? -1.868 -16.094 -3.59 1 95.25 33 ILE B CA 1
ATOM 1013 C C . ILE B 1 33 ? -1.908 -16.266 -2.074 1 95.25 33 ILE B C 1
ATOM 1015 O O . ILE B 1 33 ? -1.643 -17.359 -1.56 1 95.25 33 ILE B O 1
ATOM 1019 N N . ALA B 1 34 ? -2.264 -15.258 -1.404 1 92.81 34 ALA B N 1
ATOM 1020 C CA . ALA B 1 34 ? -2.287 -15.258 0.056 1 92.81 34 ALA B CA 1
ATOM 1021 C C . ALA B 1 34 ? -3.35 -16.219 0.587 1 92.81 34 ALA B C 1
ATOM 1023 O O . ALA B 1 34 ? -3.238 -16.719 1.71 1 92.81 34 ALA B O 1
ATOM 1024 N N . SER B 1 35 ? -4.359 -16.469 -0.183 1 91.19 35 SER B N 1
ATOM 1025 C CA . SER B 1 35 ? -5.473 -17.297 0.294 1 91.19 35 SER B CA 1
ATOM 1026 C C . SER B 1 35 ? -5.387 -18.719 -0.243 1 91.19 35 SER B C 1
ATOM 1028 O O . SER B 1 35 ? -6.324 -19.5 -0.089 1 91.19 35 SER B O 1
ATOM 1030 N N . ALA B 1 36 ? -4.344 -19 -0.899 1 90.81 36 ALA B N 1
ATOM 1031 C CA . ALA B 1 36 ? -4.199 -20.344 -1.451 1 90.81 36 ALA B CA 1
ATOM 1032 C C . ALA B 1 36 ? -4.293 -21.391 -0.354 1 90.81 36 ALA B C 1
ATOM 1034 O O . ALA B 1 36 ? -3.598 -21.312 0.662 1 90.81 36 ALA B O 1
ATOM 1035 N N . PRO B 1 37 ? -5.137 -22.359 -0.493 1 84.75 37 PRO B N 1
ATOM 1036 C CA . PRO B 1 37 ? -5.387 -23.359 0.552 1 84.75 37 PRO B CA 1
ATOM 1037 C C . PRO B 1 37 ? -4.121 -24.109 0.963 1 84.75 37 PRO B C 1
ATOM 1039 O O . PRO B 1 37 ? -3.945 -24.438 2.141 1 84.75 37 PRO B O 1
ATOM 1042 N N . ASP B 1 38 ? -3.184 -24.391 0.113 1 87.19 38 ASP B N 1
ATOM 1043 C CA . ASP B 1 38 ? -1.98 -25.156 0.413 1 87.19 38 ASP B CA 1
ATOM 1044 C C . ASP B 1 38 ? -0.782 -24.25 0.641 1 87.19 38 ASP B C 1
ATOM 1046 O O . ASP B 1 38 ? 0.361 -24.703 0.675 1 87.19 38 ASP B O 1
ATOM 1050 N N . GLY B 1 39 ? -0.992 -22.953 0.727 1 91.06 39 GLY B N 1
ATOM 1051 C CA . GLY B 1 39 ? 0.071 -22 0.979 1 91.06 39 GLY B CA 1
ATOM 1052 C C . GLY B 1 39 ? 0.802 -21.562 -0.28 1 91.06 39 GLY B C 1
ATOM 1053 O O . GLY B 1 39 ? 1.761 -20.797 -0.217 1 91.06 39 GLY B O 1
ATOM 1054 N N . GLU B 1 40 ? 0.431 -22.219 -1.358 1 94.44 40 GLU B N 1
ATOM 1055 C CA . GLU B 1 40 ? 0.994 -21.828 -2.648 1 94.44 40 GLU B CA 1
ATOM 1056 C C . GLU B 1 40 ? -0.022 -22.016 -3.771 1 94.44 40 GLU B C 1
ATOM 1058 O O . GLU B 1 40 ? -1.02 -22.719 -3.604 1 94.44 40 GLU B O 1
ATOM 1063 N N . ILE B 1 41 ? 0.171 -21.359 -4.906 1 95.44 41 ILE B N 1
ATOM 1064 C CA . ILE B 1 41 ? -0.74 -21.469 -6.043 1 95.44 41 ILE B CA 1
ATOM 1065 C C . ILE B 1 41 ? 0.06 -21.516 -7.34 1 95.44 41 ILE B C 1
ATOM 1067 O O . ILE B 1 41 ? 1.063 -20.812 -7.492 1 95.44 41 ILE B O 1
ATOM 1071 N N . CYS B 1 42 ? -0.341 -22.391 -8.234 1 96.06 42 CYS B N 1
ATOM 1072 C CA . CYS B 1 42 ? 0.269 -22.5 -9.555 1 96.06 42 CYS B CA 1
ATOM 1073 C C . CYS B 1 42 ? -0.131 -21.312 -10.438 1 96.06 42 CYS B C 1
ATOM 1075 O O . CYS B 1 42 ? -1.296 -20.906 -10.445 1 96.06 42 CYS B O 1
ATOM 1077 N N . VAL B 1 43 ? 0.818 -20.859 -11.18 1 96.5 43 VAL B N 1
ATOM 1078 C CA . VAL B 1 43 ? 0.527 -19.766 -12.109 1 96.5 43 VAL B CA 1
ATOM 1079 C C . VAL B 1 43 ? -0.636 -20.156 -13.016 1 96.5 43 VAL B C 1
ATOM 1081 O O . VAL B 1 43 ? -1.443 -19.312 -13.398 1 96.5 43 VAL B O 1
ATOM 1084 N N . CYS B 1 44 ? -0.817 -21.406 -13.352 1 94.62 44 CYS B N 1
ATOM 1085 C CA . CYS B 1 44 ? -1.867 -21.891 -14.234 1 94.62 44 CYS B CA 1
ATOM 1086 C C . CYS B 1 44 ? -3.244 -21.688 -13.617 1 94.62 44 CYS B C 1
ATOM 1088 O O . CYS B 1 44 ? -4.254 -21.672 -14.328 1 94.62 44 CYS B O 1
ATOM 1090 N N . ASP B 1 45 ? -3.285 -21.547 -12.25 1 94.31 45 ASP B N 1
ATOM 1091 C CA . ASP B 1 45 ? -4.551 -21.297 -11.57 1 94.31 45 ASP B CA 1
ATOM 1092 C C . ASP B 1 45 ? -4.844 -19.797 -11.492 1 94.31 45 ASP B C 1
ATOM 1094 O O . ASP B 1 45 ? -5.977 -19.391 -11.211 1 94.31 45 ASP B O 1
ATOM 1098 N N . LEU B 1 46 ? -3.828 -18.953 -11.719 1 95.38 46 LEU B N 1
ATOM 1099 C CA . LEU B 1 46 ? -3.988 -17.5 -11.617 1 95.38 46 LEU B CA 1
ATOM 1100 C C . LEU B 1 46 ? -4.477 -16.922 -12.938 1 95.38 46 LEU B C 1
ATOM 1102 O O . LEU B 1 46 ? -5.375 -16.078 -12.953 1 95.38 46 LEU B O 1
ATOM 1106 N N . THR B 1 47 ? -3.938 -17.391 -14.023 1 93.31 47 THR B N 1
ATOM 1107 C CA . THR B 1 47 ? -4.094 -16.781 -15.344 1 93.31 47 THR B CA 1
ATOM 1108 C C . THR B 1 47 ? -5.559 -16.797 -15.773 1 93.31 47 THR B C 1
ATOM 1110 O O . THR B 1 47 ? -6.074 -15.797 -16.281 1 93.31 47 THR B O 1
ATOM 1113 N N . PRO B 1 48 ? -6.371 -17.922 -15.5 1 93.38 48 PRO B N 1
ATOM 1114 C CA . PRO B 1 48 ? -7.758 -17.969 -15.977 1 93.38 48 PRO B CA 1
ATOM 1115 C C . PRO B 1 48 ? -8.664 -16.984 -15.25 1 93.38 48 PRO B C 1
ATOM 1117 O O . PRO B 1 48 ? -9.781 -16.719 -15.695 1 9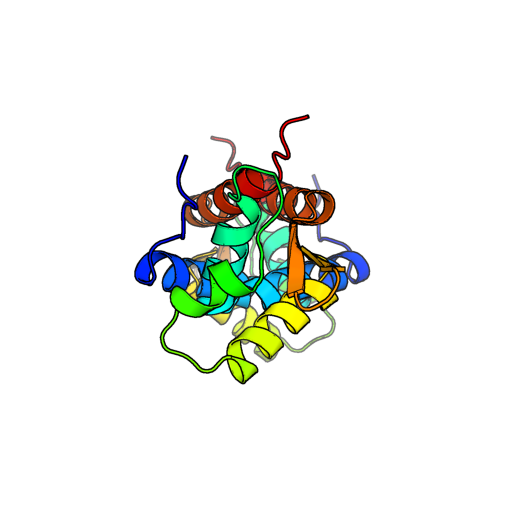3.38 48 PRO B O 1
ATOM 1120 N N . ALA B 1 49 ? -8.18 -16.453 -14.195 1 92.94 49 ALA B N 1
ATOM 1121 C CA . ALA B 1 49 ? -9 -15.57 -13.375 1 92.94 49 ALA B CA 1
ATOM 1122 C C . ALA B 1 49 ? -9.047 -14.156 -13.961 1 92.94 49 ALA B C 1
ATOM 1124 O O . ALA B 1 49 ? -9.828 -13.32 -13.508 1 92.94 49 ALA B O 1
ATOM 1125 N N . PHE B 1 50 ? -8.289 -13.875 -15.023 1 95.31 50 PHE B N 1
ATOM 1126 C CA . PHE B 1 50 ? -8.195 -12.539 -15.594 1 95.31 50 PHE B CA 1
ATOM 1127 C C . PHE B 1 50 ? -8.398 -12.578 -17.094 1 95.31 50 PHE B C 1
ATOM 1129 O O . PHE B 1 50 ? -8.234 -13.625 -17.734 1 95.31 50 PHE B O 1
ATOM 1136 N N . THR B 1 51 ? -8.781 -11.414 -17.609 1 94.12 51 THR B N 1
ATOM 1137 C CA . THR B 1 51 ? -9 -11.297 -19.047 1 94.12 51 THR B CA 1
ATOM 1138 C C . THR B 1 51 ? -7.82 -10.602 -19.719 1 94.12 51 THR B C 1
ATOM 1140 O O . THR B 1 51 ? -7.883 -10.266 -20.906 1 94.12 51 THR B O 1
ATOM 1143 N N . ILE B 1 52 ? -6.77 -10.43 -19.078 1 94.38 52 ILE B N 1
ATOM 1144 C CA . ILE B 1 52 ? -5.574 -9.789 -19.625 1 94.38 52 ILE B CA 1
ATOM 1145 C C . ILE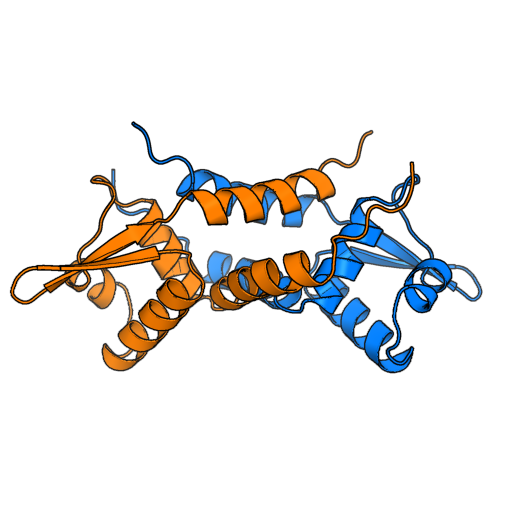 B 1 52 ? -4.605 -10.852 -20.125 1 94.38 52 ILE B C 1
ATOM 1147 O O . ILE B 1 52 ? -4.801 -12.047 -19.891 1 94.38 52 ILE B O 1
ATOM 1151 N N . SER B 1 53 ? -3.566 -10.484 -20.797 1 94.69 53 SER B N 1
ATOM 1152 C CA . SER B 1 53 ? -2.623 -11.414 -21.406 1 94.69 53 SER B CA 1
ATOM 1153 C C . SER B 1 53 ? -1.749 -12.086 -20.359 1 94.69 53 SER B C 1
ATOM 1155 O O . SER B 1 53 ? -1.5 -11.523 -19.297 1 94.69 53 SER B O 1
ATOM 1157 N N . GLY B 1 54 ? -1.216 -13.258 -20.656 1 95.38 54 GLY B N 1
ATOM 1158 C CA . GLY B 1 54 ? -0.244 -13.953 -19.828 1 95.38 54 GLY B CA 1
ATOM 1159 C C . GLY B 1 54 ? 1.031 -13.164 -19.609 1 95.38 54 GLY B C 1
ATOM 1160 O O . GLY B 1 54 ? 1.602 -13.18 -18.516 1 95.38 54 GLY B O 1
ATOM 1161 N N . THR B 1 55 ? 1.425 -12.469 -20.688 1 96.56 55 THR B N 1
ATOM 1162 C CA . THR B 1 55 ? 2.605 -11.617 -20.594 1 96.56 55 THR B CA 1
ATOM 1163 C C . THR B 1 55 ? 2.406 -10.547 -19.516 1 96.56 55 THR B C 1
ATOM 1165 O O . THR B 1 55 ? 3.303 -10.297 -18.719 1 96.56 55 THR B O 1
ATOM 1168 N N . THR B 1 56 ? 1.207 -9.891 -19.484 1 97.31 56 THR B N 1
ATOM 1169 C CA . THR B 1 56 ? 0.889 -8.867 -18.5 1 97.31 56 THR B CA 1
ATOM 1170 C C . THR B 1 56 ? 0.86 -9.453 -17.094 1 97.31 56 THR B C 1
ATOM 1172 O O . THR B 1 56 ? 1.383 -8.852 -16.141 1 97.31 56 THR B O 1
ATOM 1175 N N . ILE B 1 57 ? 0.24 -10.57 -17 1 97.56 57 ILE B N 1
ATOM 1176 C CA . ILE B 1 57 ? 0.173 -11.242 -15.703 1 97.56 57 ILE B CA 1
ATOM 1177 C C . ILE B 1 57 ? 1.584 -11.57 -15.219 1 97.56 57 ILE B C 1
ATOM 1179 O O . ILE B 1 57 ? 1.9 -11.391 -14.039 1 97.56 57 ILE B O 1
ATOM 1183 N N . SER B 1 58 ? 2.426 -12.016 -16.141 1 97.5 58 SER B N 1
ATOM 1184 C CA . SER B 1 58 ? 3.807 -12.336 -15.789 1 97.5 58 SER B CA 1
ATOM 1185 C C . SER B 1 58 ? 4.547 -11.109 -15.273 1 97.5 58 SER B C 1
ATOM 1187 O O . SER B 1 58 ? 5.301 -11.195 -14.297 1 97.5 58 SER B O 1
ATOM 1189 N N . HIS B 1 59 ? 4.316 -10.031 -15.93 1 98.25 59 HIS B N 1
ATOM 1190 C CA . HIS B 1 59 ? 4.926 -8.781 -15.484 1 98.25 59 HIS B CA 1
ATOM 1191 C C . HIS B 1 59 ? 4.461 -8.414 -14.078 1 98.25 59 HIS B C 1
ATOM 1193 O O . HIS B 1 59 ? 5.273 -8.039 -13.234 1 98.25 59 HIS B O 1
ATOM 1199 N N . HIS B 1 60 ? 3.146 -8.508 -13.836 1 98.5 60 HIS B N 1
ATOM 1200 C CA . HIS B 1 60 ? 2.607 -8.195 -12.516 1 98.5 60 HIS B CA 1
ATOM 1201 C C . HIS B 1 60 ? 3.205 -9.102 -11.445 1 98.5 60 HIS B C 1
ATOM 1203 O O . HIS B 1 60 ? 3.553 -8.641 -10.359 1 98.5 60 HIS B O 1
ATOM 1209 N N . LEU B 1 61 ? 3.311 -10.344 -11.734 1 98.44 61 LEU B N 1
ATOM 1210 C CA . LEU B 1 61 ? 3.889 -11.297 -10.789 1 98.44 61 LEU B CA 1
ATOM 1211 C C . LEU B 1 61 ? 5.363 -11 -10.547 1 98.44 61 LEU B C 1
ATOM 1213 O O . LEU B 1 61 ? 5.852 -11.141 -9.422 1 98.44 61 LEU B O 1
ATOM 1217 N N . LYS B 1 62 ? 6.07 -10.57 -11.555 1 98.44 62 LYS B N 1
ATOM 1218 C CA . LYS B 1 62 ? 7.461 -10.148 -11.391 1 98.44 62 LYS B CA 1
ATOM 1219 C C . LYS B 1 62 ? 7.562 -8.953 -10.445 1 98.44 62 LYS B C 1
ATOM 1221 O O . LYS B 1 62 ? 8.43 -8.93 -9.57 1 98.44 62 LYS B O 1
ATOM 1226 N N . VAL B 1 63 ? 6.738 -7.992 -10.633 1 98.62 63 VAL B N 1
ATOM 1227 C CA . VAL B 1 63 ? 6.715 -6.809 -9.781 1 98.62 63 VAL B CA 1
ATOM 1228 C C . VAL B 1 63 ? 6.492 -7.215 -8.328 1 98.62 63 VAL B C 1
ATOM 1230 O O . VAL B 1 63 ? 7.188 -6.738 -7.43 1 98.62 63 VAL B O 1
ATOM 1233 N N . LEU B 1 64 ? 5.516 -8.109 -8.062 1 98.38 64 LEU B N 1
ATOM 1234 C CA . LEU B 1 64 ? 5.219 -8.57 -6.707 1 98.38 64 LEU B CA 1
ATOM 1235 C C . LEU B 1 64 ? 6.41 -9.32 -6.113 1 98.38 64 LEU B C 1
ATOM 1237 O O . LEU B 1 64 ? 6.719 -9.164 -4.93 1 98.38 64 LEU B O 1
ATOM 1241 N N . ARG B 1 65 ? 7.086 -10.086 -6.941 1 98.06 65 ARG B N 1
ATOM 1242 C CA . ARG B 1 65 ? 8.266 -10.828 -6.496 1 98.06 65 ARG B CA 1
ATOM 1243 C C . ARG B 1 65 ? 9.398 -9.875 -6.137 1 98.06 65 ARG B C 1
ATOM 1245 O O . ARG B 1 65 ? 10.023 -10.016 -5.086 1 98.06 65 ARG B O 1
ATOM 1252 N N . GLU B 1 66 ? 9.656 -8.883 -6.938 1 97.94 66 GLU B N 1
ATOM 1253 C CA . GLU B 1 66 ? 10.742 -7.922 -6.727 1 97.94 66 GLU B CA 1
ATOM 1254 C C . GLU B 1 66 ? 10.469 -7.039 -5.512 1 97.94 66 GLU B C 1
ATOM 1256 O O . GLU B 1 66 ? 11.398 -6.602 -4.836 1 97.94 66 GLU B O 1
ATOM 1261 N N . ALA B 1 67 ? 9.242 -6.832 -5.238 1 97.81 67 ALA B N 1
ATOM 1262 C CA . ALA B 1 67 ? 8.852 -6.043 -4.074 1 97.81 67 ALA B CA 1
ATOM 1263 C C . ALA B 1 67 ? 9 -6.855 -2.789 1 97.81 67 ALA B C 1
ATOM 1265 O O . ALA B 1 67 ? 8.875 -6.316 -1.688 1 97.81 67 ALA B O 1
ATOM 1266 N N . GLY B 1 68 ? 9.164 -8.148 -2.92 1 96.94 68 GLY B N 1
ATOM 1267 C CA . GLY B 1 68 ? 9.375 -9 -1.764 1 96.94 68 GLY B CA 1
ATOM 1268 C C . GLY B 1 68 ? 8.086 -9.531 -1.167 1 96.94 68 GLY B C 1
ATOM 1269 O O . GLY B 1 68 ? 8.07 -10.008 -0.029 1 96.94 68 GLY B O 1
ATOM 1270 N N . LEU B 1 69 ? 7.031 -9.523 -1.89 1 97.31 69 LEU B N 1
ATOM 1271 C CA . LEU B 1 69 ? 5.723 -9.883 -1.359 1 97.31 69 LEU B CA 1
ATOM 1272 C C . LEU B 1 69 ? 5.422 -11.359 -1.613 1 97.31 69 LEU B C 1
ATOM 1274 O O . LEU B 1 69 ? 4.637 -11.969 -0.883 1 97.31 69 LEU B O 1
ATOM 1278 N N . ILE B 1 70 ? 6.023 -11.898 -2.654 1 97.44 70 ILE B N 1
ATOM 1279 C CA . ILE B 1 70 ? 5.801 -13.305 -2.967 1 97.44 70 ILE B CA 1
ATOM 1280 C C . ILE B 1 70 ? 7.125 -13.961 -3.357 1 97.44 70 ILE B C 1
ATOM 1282 O O . ILE B 1 70 ? 8.086 -13.273 -3.717 1 97.44 70 ILE B O 1
ATOM 1286 N N . ASP B 1 71 ? 7.148 -15.234 -3.24 1 97.19 71 ASP B N 1
ATOM 1287 C CA . ASP B 1 71 ? 8.203 -16.062 -3.805 1 97.19 71 ASP B CA 1
ATOM 1288 C C . ASP B 1 71 ? 7.676 -16.906 -4.973 1 97.19 71 ASP B C 1
ATOM 1290 O O . ASP B 1 71 ? 6.523 -17.344 -4.957 1 97.19 71 ASP B O 1
ATOM 1294 N N . GLY B 1 72 ? 8.469 -17.031 -5.965 1 97.62 72 GLY B N 1
ATOM 1295 C CA . GLY B 1 72 ? 8.18 -17.922 -7.082 1 97.62 72 GLY B CA 1
ATOM 1296 C C . GLY B 1 72 ? 9.148 -19.078 -7.191 1 97.62 72 GLY B C 1
ATOM 1297 O O . GLY B 1 72 ? 10.359 -18.906 -7.062 1 97.62 72 GLY B O 1
ATOM 1298 N N . GLU B 1 73 ? 8.625 -20.266 -7.344 1 97.12 73 GLU B N 1
ATOM 1299 C CA . GLU B 1 73 ? 9.43 -21.469 -7.516 1 97.12 73 GLU B CA 1
ATOM 1300 C C . GLU B 1 73 ? 9.039 -22.219 -8.789 1 97.12 73 GLU B C 1
ATOM 1302 O O . GLU B 1 73 ? 7.859 -22.516 -9 1 97.12 73 GLU B O 1
ATOM 1307 N N . ARG B 1 74 ? 10.008 -22.469 -9.617 1 96.75 74 ARG B N 1
ATOM 1308 C CA . ARG B 1 74 ? 9.75 -23.219 -10.844 1 96.75 74 ARG B CA 1
ATOM 1309 C C . ARG B 1 74 ? 9.828 -24.734 -10.586 1 96.75 74 ARG B C 1
ATOM 1311 O O . ARG B 1 74 ? 10.805 -25.219 -10.008 1 96.75 74 ARG B O 1
ATOM 1318 N N . ARG B 1 75 ? 8.828 -25.453 -10.953 1 95.94 75 ARG B N 1
ATOM 1319 C CA . ARG B 1 75 ? 8.766 -26.906 -10.906 1 95.94 75 ARG B CA 1
ATOM 1320 C C . ARG B 1 75 ? 8.422 -27.484 -12.273 1 95.94 75 ARG B C 1
ATOM 1322 O O . ARG B 1 75 ? 7.27 -27.438 -12.703 1 95.94 75 ARG B O 1
ATOM 1329 N N . ALA B 1 76 ? 9.492 -28.141 -12.812 1 94.19 76 ALA B N 1
ATOM 1330 C CA . ALA B 1 76 ? 9.289 -28.703 -14.148 1 94.19 76 ALA B CA 1
ATOM 1331 C C . ALA B 1 76 ? 8.805 -27.625 -15.117 1 94.19 76 ALA B C 1
ATOM 1333 O O . ALA B 1 76 ? 9.516 -26.641 -15.367 1 94.19 76 ALA B O 1
ATOM 1334 N N . SER B 1 77 ? 7.488 -27.562 -15.586 1 94 77 SER B N 1
ATOM 1335 C CA . SER B 1 77 ? 7 -26.672 -16.641 1 94 77 SER B CA 1
ATOM 1336 C C . SER B 1 77 ? 6.25 -25.484 -16.047 1 94 77 SER B C 1
ATOM 1338 O O . SER B 1 77 ? 5.93 -24.531 -16.766 1 94 77 SER B O 1
ATOM 1340 N N . TRP B 1 78 ? 6.055 -25.562 -14.656 1 94.75 78 TRP B N 1
ATOM 1341 C CA . TRP B 1 78 ? 5.152 -24.562 -14.102 1 94.75 78 TRP B CA 1
ATOM 1342 C C . TRP B 1 78 ? 5.82 -23.797 -12.969 1 94.75 78 TRP B C 1
ATOM 1344 O O . TRP B 1 78 ? 6.789 -24.266 -12.375 1 94.75 78 TRP B O 1
ATOM 1354 N N . VAL B 1 79 ? 5.305 -22.656 -12.75 1 97.25 79 VAL B N 1
ATOM 1355 C CA . VAL B 1 79 ? 5.777 -21.844 -11.641 1 97.25 79 VAL B CA 1
ATOM 1356 C C . VAL B 1 79 ? 4.715 -21.797 -10.547 1 97.25 79 VAL B C 1
ATOM 1358 O O . VAL B 1 79 ? 3.523 -21.656 -10.828 1 97.25 79 VAL B O 1
ATOM 1361 N N . TYR B 1 80 ? 5.215 -21.922 -9.219 1 97.44 80 TYR B N 1
ATOM 1362 C CA . TYR B 1 80 ? 4.355 -21.844 -8.047 1 97.44 80 TYR B CA 1
ATOM 1363 C C . TYR B 1 80 ? 4.707 -20.625 -7.195 1 97.44 80 TYR B C 1
ATOM 1365 O O . TYR B 1 80 ? 5.88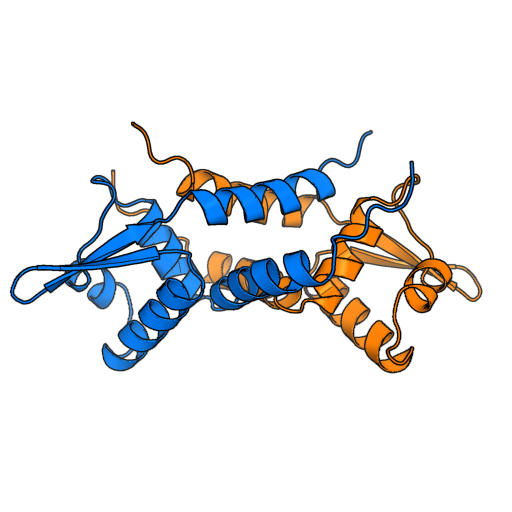3 -20.344 -6.965 1 97.44 80 TYR B O 1
ATOM 1373 N N . TYR B 1 81 ? 3.668 -19.953 -6.754 1 97.25 81 TYR B N 1
ATOM 1374 C CA . TYR B 1 81 ? 3.869 -18.734 -5.965 1 97.25 81 TYR B CA 1
ATOM 1375 C C . TYR B 1 81 ? 3.381 -18.938 -4.531 1 97.25 81 TYR B C 1
ATOM 1377 O O . TYR B 1 81 ? 2.352 -19.578 -4.305 1 97.25 81 TYR B O 1
ATOM 1385 N N . ARG B 1 82 ? 4.125 -18.344 -3.58 1 96.12 82 ARG B N 1
ATOM 1386 C CA . ARG B 1 82 ? 3.768 -18.312 -2.164 1 96.12 82 ARG B CA 1
ATOM 1387 C C . ARG B 1 82 ? 3.91 -16.906 -1.593 1 96.12 82 ARG B C 1
ATOM 1389 O O . ARG B 1 82 ? 4.816 -16.172 -1.977 1 96.12 82 ARG B O 1
ATOM 1396 N N . PRO B 1 83 ? 3.016 -16.594 -0.682 1 95.75 83 PRO B N 1
ATOM 1397 C CA . PRO B 1 83 ? 3.166 -15.289 -0.041 1 95.75 83 PRO B CA 1
ATOM 1398 C C . PRO B 1 83 ? 4.371 -15.234 0.896 1 95.75 83 PRO B C 1
ATOM 1400 O O . PRO B 1 83 ? 4.809 -16.266 1.414 1 95.75 83 PRO B O 1
ATOM 1403 N N . ARG B 1 84 ? 4.949 -14.102 1.033 1 94.94 84 ARG B N 1
ATOM 1404 C CA . ARG B 1 84 ? 5.93 -13.812 2.078 1 94.94 84 ARG B CA 1
ATOM 1405 C C . ARG B 1 84 ? 5.297 -13.008 3.213 1 94.94 84 ARG B C 1
ATOM 1407 O O . ARG B 1 84 ? 5.129 -11.797 3.104 1 94.94 84 ARG B O 1
ATOM 1414 N N . PRO B 1 85 ? 5.066 -13.625 4.305 1 93.31 85 PRO B N 1
ATOM 1415 C CA . PRO B 1 85 ? 4.23 -12.984 5.324 1 93.31 85 PRO B CA 1
ATOM 1416 C C . PRO B 1 85 ? 4.969 -11.883 6.086 1 93.31 85 PRO B C 1
ATOM 1418 O O . PRO B 1 85 ? 4.336 -10.992 6.652 1 93.31 85 PRO B O 1
ATOM 1421 N N . GLU B 1 86 ? 6.301 -11.984 6.074 1 93.5 86 GLU B N 1
ATOM 1422 C CA . GLU B 1 86 ? 7.066 -11.062 6.906 1 93.5 86 GLU B CA 1
ATOM 1423 C C . GLU B 1 86 ? 6.84 -9.617 6.48 1 93.5 86 GLU B C 1
ATOM 1425 O O . GLU B 1 86 ? 6.473 -8.773 7.297 1 93.5 86 GLU B O 1
ATOM 1430 N N . LEU B 1 87 ? 7 -9.406 5.203 1 94.56 87 LEU B N 1
ATOM 1431 C CA . LEU B 1 87 ? 6.824 -8.047 4.699 1 94.56 87 LEU B CA 1
ATOM 1432 C C . LEU B 1 87 ? 5.367 -7.609 4.809 1 94.56 87 LEU B C 1
ATOM 1434 O O . LEU B 1 87 ? 5.086 -6.461 5.156 1 94.56 87 LEU B O 1
ATOM 1438 N N . MET B 1 88 ? 4.449 -8.477 4.566 1 94.38 88 MET B N 1
ATOM 1439 C CA . MET B 1 88 ? 3.031 -8.164 4.695 1 94.38 88 MET B CA 1
ATOM 1440 C C . MET B 1 88 ? 2.691 -7.746 6.121 1 94.38 88 MET B C 1
ATOM 1442 O O . MET B 1 88 ? 1.928 -6.801 6.328 1 94.38 88 MET B O 1
ATOM 1446 N N . ARG B 1 89 ? 3.305 -8.383 7.055 1 93.44 89 ARG B N 1
ATOM 1447 C CA . ARG B 1 89 ? 3.076 -8.055 8.461 1 93.44 89 ARG B CA 1
ATOM 1448 C C . ARG B 1 89 ? 3.646 -6.684 8.797 1 93.44 89 ARG B C 1
ATOM 1450 O O . ARG B 1 89 ? 3.035 -5.922 9.547 1 93.44 89 ARG B O 1
ATOM 1457 N N . GLN B 1 90 ? 4.781 -6.43 8.281 1 93.81 90 GLN B N 1
ATOM 1458 C CA . GLN B 1 90 ? 5.391 -5.125 8.508 1 93.81 90 GLN B CA 1
ATOM 1459 C C . GLN B 1 90 ? 4.5 -4.004 7.984 1 93.81 90 GLN B C 1
ATOM 1461 O O . GLN B 1 90 ? 4.289 -2.998 8.672 1 93.81 90 GLN B O 1
ATOM 1466 N N . LEU B 1 91 ? 3.988 -4.219 6.797 1 95.38 91 LEU B N 1
ATOM 1467 C CA . LEU B 1 91 ? 3.09 -3.234 6.207 1 95.38 91 LEU B CA 1
ATOM 1468 C C . LEU B 1 91 ? 1.822 -3.086 7.043 1 95.38 91 LEU B C 1
ATOM 1470 O O . LEU B 1 91 ? 1.387 -1.967 7.324 1 95.38 91 LEU B O 1
ATOM 1474 N N . SER B 1 92 ? 1.264 -4.211 7.43 1 94.88 92 SER B N 1
ATOM 1475 C CA . SER B 1 92 ? 0.05 -4.227 8.242 1 94.88 92 SER B CA 1
ATOM 1476 C C . SER B 1 92 ? 0.259 -3.5 9.562 1 94.88 92 SER B C 1
ATOM 1478 O O . SER B 1 92 ? -0.58 -2.693 9.977 1 94.88 92 SER B O 1
ATOM 1480 N N . THR B 1 93 ? 1.361 -3.727 10.203 1 91.81 93 THR B N 1
ATOM 1481 C CA . THR B 1 93 ? 1.675 -3.121 11.492 1 91.81 93 THR B CA 1
ATOM 1482 C C . THR B 1 93 ? 1.804 -1.605 11.359 1 91.81 93 THR B C 1
ATOM 1484 O O . THR B 1 93 ? 1.301 -0.86 12.203 1 91.81 93 THR B O 1
ATOM 1487 N N . LEU B 1 94 ? 2.439 -1.238 10.32 1 90.81 94 LEU B N 1
ATOM 1488 C CA . LEU B 1 94 ? 2.605 0.192 10.086 1 90.81 94 LEU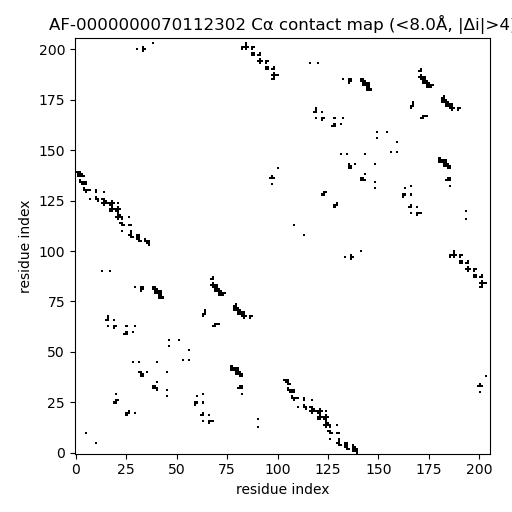 B CA 1
ATOM 1489 C C . LEU B 1 94 ? 1.252 0.885 9.969 1 90.81 94 LEU B C 1
ATOM 1491 O O . LEU B 1 94 ? 1.057 1.97 10.523 1 90.81 94 LEU B O 1
ATOM 1495 N N . LEU B 1 95 ? 0.356 0.215 9.328 1 92.12 95 LEU B N 1
ATOM 1496 C CA . LEU B 1 95 ? -0.963 0.787 9.078 1 92.12 95 LEU B CA 1
ATOM 1497 C C . LEU B 1 95 ? -1.836 0.698 10.328 1 92.12 95 LEU B C 1
ATOM 1499 O O . LEU B 1 95 ? -2.717 1.537 10.539 1 92.12 95 LEU B O 1
ATOM 1503 N N . ALA B 1 96 ? -1.666 -0.291 11.094 1 86.69 96 ALA B N 1
ATOM 1504 C CA . ALA B 1 96 ? -2.467 -0.499 12.297 1 86.69 96 ALA B CA 1
ATOM 1505 C C . ALA B 1 96 ? -2.184 0.582 13.336 1 86.69 96 ALA B C 1
ATOM 1507 O O . ALA B 1 96 ? -3.088 1.009 14.055 1 86.69 96 ALA B O 1
ATOM 1508 N N . VAL B 1 97 ? -1.024 0.995 13.422 1 73 97 VAL B N 1
ATOM 1509 C CA . VAL B 1 97 ? -0.626 2 14.398 1 73 97 VAL B CA 1
ATOM 1510 C C . VAL B 1 97 ? -1.298 3.332 14.078 1 73 97 VAL B C 1
ATOM 1512 O O . VAL B 1 97 ? -1.74 4.047 14.977 1 73 97 VAL B O 1
ATOM 1515 N N . GLY B 1 98 ? -1.303 3.643 12.836 1 66.44 98 GLY B N 1
ATOM 1516 C CA . GLY B 1 98 ? -1.935 4.887 12.43 1 66.44 98 GLY B CA 1
ATOM 1517 C C . GLY B 1 98 ? -3.443 4.871 12.586 1 66.44 98 GLY B C 1
ATOM 1518 O O . GLY B 1 98 ? -4.082 5.926 12.625 1 66.44 98 GLY B O 1
ATOM 1519 N N . GLY B 1 99 ? -4.02 3.643 12.586 1 62.28 99 GLY B N 1
ATOM 1520 C CA . GLY B 1 99 ? -5.457 3.467 12.734 1 62.28 99 GLY B CA 1
ATOM 1521 C C . GLY B 1 99 ? -5.922 3.52 14.172 1 62.28 99 GLY B C 1
ATOM 1522 O O . GLY B 1 99 ? -7.117 3.402 14.453 1 62.28 99 GLY B O 1
ATOM 1523 N N . THR B 1 100 ? -5.047 3.428 15.086 1 56.59 100 THR B N 1
ATOM 1524 C CA . THR B 1 100 ? -5.465 3.422 16.484 1 56.59 100 THR B CA 1
ATOM 1525 C C . THR B 1 100 ? -5.664 4.844 17 1 56.59 100 THR B C 1
ATOM 1527 O O . THR B 1 100 ? -4.711 5.621 17.078 1 56.59 100 THR B O 1
ATOM 1530 N N . VAL B 1 101 ? -6.699 5.594 16.453 1 48.88 101 VAL B N 1
ATOM 1531 C CA . VAL B 1 101 ? -7.074 6.844 17.094 1 48.88 101 VAL B CA 1
ATOM 1532 C C . VAL B 1 101 ? -7.547 6.57 18.516 1 48.88 101 VAL B C 1
ATOM 1534 O O . VAL B 1 101 ? -8.469 5.781 18.734 1 48.88 101 VAL B O 1
ATOM 1537 N N . THR B 1 102 ? -6.688 6.68 19.516 1 40.22 102 THR B N 1
ATOM 1538 C CA . THR B 1 102 ? -7.129 6.551 20.906 1 40.22 102 THR B CA 1
ATOM 1539 C C . THR B 1 102 ? -8.297 7.488 21.188 1 40.22 102 THR B C 1
ATOM 1541 O O . THR B 1 102 ? -8.258 8.672 20.844 1 40.22 102 THR B O 1
ATOM 1544 N N . ALA B 1 103 ? -9.531 7.035 21.438 1 39.47 103 ALA B N 1
ATOM 1545 C CA . ALA B 1 103 ? -10.625 7.742 22.109 1 39.47 103 ALA B CA 1
ATOM 1546 C C . ALA B 1 103 ? -10.133 8.445 23.375 1 39.47 103 ALA B C 1
ATOM 1548 O O . ALA B 1 103 ? -9.305 7.902 24.109 1 39.47 103 ALA B O 1
#

InterPro domains:
  IPR001845 HTH ArsR-type DNA-binding domain [PF01022] (23-70)
  IPR001845 HTH ArsR-type DNA-binding domain [PR00778] (18-33)
  IPR001845 HTH ArsR-type DNA-binding domain [PR00778] (40-51)
  IPR001845 HTH ArsR-type DNA-binding domain [PR00778] (53-68)
  IPR001845 HTH ArsR-type DNA-binding domain [PR00778] (68-83)
  IPR001845 HTH ArsR-type DNA-binding domain [PS50987] (6-103)
  IPR001845 HTH ArsR-type DNA-binding domain [SM00418] (16-93)
  IPR011991 ArsR-like helix-turn-helix domain [cd00090] (18-95)
  IPR018334 ArsR-type transcription regulator, HTH motif [PS00846] (42-60)
  IPR036388 Winged helix-like DNA-binding domain superfamily [G3DSA:1.10.10.10] (1-97)
  IPR036390 Winged helix DNA-binding domain superfamily [SSF46785] (6-95)
  IPR051081 HTH-type Metal-responsive Transcriptional Regulators [PTHR33154] (11-94)

Sequence (206 aa):
MAQQRIPAPAAATLAQAFKALGDPIRLQLMSMIASAPDGEICVCDLTPAFTISGTTISHHLKVLREAGLIDGERRASWVYYRPRPELMRQLSTLLAVGGTVTAMAQQRIPAPAAATLAQAFKALGDPIRLQLMSMIASAPDGEICVCDLTPAFTISGTTISHHLKVLREAGLIDGERRASWVYYRPRPELMRQLSTLLAVGGTVTA

Solvent-accessible surface area (backbone atoms only — not comparable to full-atom values): 10612 Å² total; per-residue (Å²): 118,71,60,50,54,58,54,68,71,59,25,45,57,51,7,46,37,28,36,48,37,28,34,39,66,41,36,27,51,49,33,30,29,34,36,22,80,81,56,39,37,47,50,80,71,53,57,78,78,48,93,66,54,68,70,56,50,49,50,47,52,48,48,35,37,74,46,49,45,33,46,78,44,78,53,95,94,44,44,34,32,24,52,33,32,68,54,32,38,53,55,15,52,59,29,42,56,38,29,56,71,81,128,118,71,60,50,56,58,54,68,73,59,25,44,58,52,8,46,38,27,36,49,36,28,34,38,64,41,36,27,50,50,33,31,29,34,36,20,80,80,54,40,38,46,50,81,70,54,55,77,77,50,93,66,55,68,70,56,51,50,50,47,52,46,48,36,38,75,47,50,46,33,46,77,46,78,52,96,96,44,44,34,31,24,53,32,32,68,56,32,38,53,53,16,50,59,27,42,56,40,28,56,72,81,127

Nearest PDB structures (foldseek):
  7p6f-assembly2_CCC-2  TM=8.187E-01  e=2.199E-06  Streptomyces griseus
  6j0e-assembly1_A  TM=8.863E-01  e=5.368E-06  Corynebacterium glutamicum ATCC 13032
  7p6f-assembly1_BBB  TM=8.105E-01  e=7.384E-06  Streptomyces griseus
  6j05-assembly1_A  TM=9.148E-01  e=8.329E-05  Acidithiobacillus ferrooxidans
  6o8m-assembly1_A  TM=8.006E-01  e=8.878E-05  Rhodobacter capsulatus

Radius of gyration: 18.16 Å; Cα contacts (8 Å, |Δi|>4): 329; chains: 2; bounding box: 30×60×44 Å

Foldseek 3Di:
DDDDDDDPVVCVLLVLLVVLCVDPLLVVVLVCQAPPPVQKDWPVVSVVVDPDDPVVVVVSVVSNVVSPQWDWDDDDPIIMIGGDVPSVVVNVVVVVVVVCPDD/DDDDDDDPVVCVLLVLLVVLCVDPLLVVVLVCQAPPPVQKDWPVVSVVVDPDDPVVVVVSVVSNVVSPQWDWDDDDPIIMIGGDVPSVVVNVVVVVVVVCPDD

Secondary structure (DSSP, 8-state):
----PPPHHHHHHHHHHHHHTTSHHHHHHHHHHHT-TTS-EEHHHHGGG-SS-HHHHHHHHHHHHHTTSEEEEEETTEEEEEE-HHHHHHHHHHHHHHT----/----PPPHHHHHHHHHHHHHTTSHHHHHHHHHHHT-TTS-EEHHHHGGG-SS-HHHHHHHHHHHHHTTSEEEEEETTEEEEEE-HHHHHHHHHHHHHHT----

Organism: Actinoplanes teichomyceticus (NCBI:txid1867)